Protein AF-A0A920VI48-F1 (afdb_monomer_lite)

pLDDT: mean 77.7, std 20.52, range [25.39, 95.25]

Secondary structure (DSSP, 8-state):
-PPPB---HHHHHHHTT----TTTHHHHHHHH-HHHHHHHHHHHTSTT-SEEE--GGGSSHHHHGGGT-GGGHHHHHHHHHHHHHHHHHTSSS--EEEEEE--SS-TT-SS-SS-HHHHHHHHHHHHHHHTTT-SEEEEES--SHHHHHHHHHHHHHHTTT-TTT----EEEE------TT--S-----------

Radius of gyration: 15.84 Å; chains: 1; bounding box: 35×42×42 Å

Structure (mmCIF, N/CA/C/O backbone):
data_AF-A0A920VI48-F1
#
_entry.id   AF-A0A920VI48-F1
#
loop_
_atom_site.group_PDB
_atom_site.id
_atom_site.type_symbol
_atom_site.label_atom_id
_atom_site.label_alt_id
_atom_site.label_comp_id
_atom_site.label_asym_id
_atom_site.label_entity_id
_atom_site.label_seq_id
_atom_site.pdbx_PDB_ins_code
_atom_site.Cartn_x
_atom_site.Cartn_y
_atom_site.Cartn_z
_atom_site.occupancy
_atom_site.B_iso_or_equiv
_atom_site.auth_seq_id
_atom_site.auth_comp_id
_atom_site.auth_asym_id
_atom_site.auth_atom_id
_atom_site.pdbx_PDB_model_num
ATOM 1 N N . MET A 1 1 ? 5.942 6.546 24.974 1.00 61.66 1 MET A N 1
ATOM 2 C CA . MET A 1 1 ? 4.612 5.998 24.622 1.00 61.66 1 MET A CA 1
ATOM 3 C C . MET A 1 1 ? 4.785 5.086 23.418 1.00 61.66 1 MET A C 1
ATOM 5 O O . MET A 1 1 ? 5.412 5.513 22.458 1.00 61.66 1 MET A O 1
ATOM 9 N N . THR A 1 2 ? 4.295 3.848 23.478 1.00 79.69 2 THR A N 1
ATOM 10 C CA . THR A 1 2 ? 4.471 2.838 22.417 1.00 79.69 2 THR A CA 1
ATOM 11 C C . THR A 1 2 ? 3.274 2.855 21.464 1.00 79.69 2 THR A C 1
ATOM 13 O O . THR A 1 2 ? 2.137 2.902 21.928 1.00 79.69 2 THR A O 1
ATOM 16 N N . THR A 1 3 ? 3.516 2.820 20.149 1.00 83.31 3 THR A N 1
ATOM 17 C CA . THR A 1 3 ? 2.464 2.693 19.120 1.00 83.31 3 THR A CA 1
ATOM 18 C C . THR A 1 3 ? 2.458 1.263 18.591 1.00 83.31 3 THR A C 1
ATOM 20 O O . THR A 1 3 ? 3.506 0.778 18.172 1.00 83.31 3 THR A O 1
ATOM 23 N N . LEU A 1 4 ? 1.299 0.600 18.620 1.00 86.00 4 LEU A N 1
ATOM 24 C CA . LEU A 1 4 ? 1.114 -0.742 18.066 1.00 86.00 4 LEU A CA 1
ATOM 25 C C . LEU A 1 4 ? 0.537 -0.643 16.647 1.00 86.00 4 LEU A C 1
ATOM 27 O O . LEU A 1 4 ? -0.498 0.008 16.460 1.00 86.00 4 LEU A O 1
ATOM 31 N N . LEU A 1 5 ? 1.221 -1.279 15.695 1.00 86.38 5 LEU A N 1
ATOM 32 C CA . LEU A 1 5 ? 0.742 -1.485 14.328 1.00 86.38 5 LEU A CA 1
ATOM 33 C C . LEU A 1 5 ? -0.211 -2.685 14.258 1.00 86.38 5 LEU A C 1
ATOM 35 O O . LEU A 1 5 ? -0.205 -3.540 15.147 1.00 86.38 5 LEU A O 1
ATOM 39 N N . ASP A 1 6 ? -1.003 -2.749 13.200 1.00 85.56 6 ASP A N 1
ATOM 40 C CA . ASP A 1 6 ? -1.739 -3.946 12.809 1.00 85.56 6 ASP A CA 1
ATOM 41 C C . ASP A 1 6 ? -0.823 -5.092 12.334 1.00 85.56 6 ASP A C 1
ATOM 43 O O . ASP A 1 6 ? 0.412 -5.024 12.371 1.00 85.56 6 ASP A O 1
ATOM 47 N N . GLY A 1 7 ? -1.456 -6.218 11.998 1.00 84.69 7 GLY A N 1
ATOM 48 C CA . GLY A 1 7 ? -0.799 -7.406 11.465 1.00 84.69 7 GLY A CA 1
ATOM 49 C C . GLY A 1 7 ? -0.830 -7.460 9.937 1.00 84.69 7 GLY A C 1
ATOM 50 O O . GLY A 1 7 ? -1.366 -6.588 9.268 1.00 84.69 7 GLY A O 1
ATOM 51 N N . GLY A 1 8 ? -0.250 -8.519 9.370 1.00 83.50 8 GLY A N 1
ATOM 52 C CA . GLY A 1 8 ? -0.155 -8.668 7.919 1.00 83.50 8 GLY A CA 1
ATOM 53 C C . GLY A 1 8 ? -1.496 -8.996 7.260 1.00 83.50 8 GLY A C 1
ATOM 54 O O . GLY A 1 8 ? -1.979 -10.125 7.377 1.00 83.50 8 GLY A O 1
ATOM 55 N N . MET A 1 9 ? -2.021 -8.055 6.473 1.00 87.06 9 MET A N 1
ATOM 56 C CA . MET A 1 9 ? -3.288 -8.195 5.751 1.00 87.06 9 MET A CA 1
ATOM 57 C C . MET A 1 9 ? -3.373 -9.466 4.899 1.00 87.06 9 MET A C 1
ATOM 59 O O . MET A 1 9 ? -4.352 -10.200 4.984 1.00 87.06 9 MET A O 1
ATOM 63 N N . GLY A 1 10 ? -2.337 -9.782 4.118 1.00 83.94 10 GLY A N 1
ATOM 64 C CA . GLY A 1 10 ? -2.403 -10.898 3.170 1.00 83.94 10 GLY A CA 1
ATOM 65 C C . GLY A 1 10 ? -2.653 -12.267 3.788 1.00 83.94 10 GLY A C 1
ATOM 66 O O . GLY A 1 10 ? -3.375 -13.080 3.214 1.00 83.94 10 GLY A O 1
ATOM 67 N N . GLN A 1 11 ? -2.113 -12.522 4.982 1.00 84.44 11 GLN A N 1
ATOM 68 C CA . GLN A 1 11 ? -2.380 -13.782 5.679 1.00 84.44 11 GLN A CA 1
ATOM 69 C C . GLN A 1 11 ? -3.839 -13.871 6.133 1.00 84.44 11 GLN A C 1
ATOM 71 O O . GLN A 1 11 ? -4.422 -14.951 6.060 1.00 84.44 11 GLN A O 1
ATOM 76 N N . GLU A 1 12 ? -4.444 -12.758 6.553 1.00 88.94 12 GLU A N 1
ATOM 77 C CA . GLU A 1 12 ? -5.866 -12.729 6.906 1.00 88.94 12 GLU A CA 1
ATOM 78 C C . GLU A 1 12 ? -6.766 -12.850 5.677 1.00 88.94 12 GLU A C 1
ATOM 80 O O . GLU A 1 12 ? -7.739 -13.599 5.729 1.00 88.94 12 GLU A O 1
ATOM 85 N N . LEU A 1 13 ? -6.421 -12.199 4.556 1.00 87.62 13 LEU A N 1
ATOM 86 C CA . LEU A 1 13 ? -7.186 -12.326 3.311 1.00 87.62 13 LEU A CA 1
ATOM 87 C C . LEU A 1 13 ? -7.241 -13.792 2.853 1.00 87.62 13 LEU A C 1
ATOM 89 O O . LEU A 1 13 ? -8.317 -14.315 2.569 1.00 87.62 13 LEU A O 1
ATOM 93 N N . ILE A 1 14 ? -6.096 -14.486 2.853 1.00 85.88 14 ILE A N 1
ATOM 94 C CA . ILE A 1 14 ? -6.018 -15.909 2.485 1.00 85.88 14 ILE A CA 1
ATOM 95 C C . ILE A 1 14 ? -6.827 -16.778 3.458 1.00 85.88 14 ILE A C 1
ATOM 97 O O . ILE A 1 14 ? -7.542 -17.680 3.027 1.00 85.88 14 ILE A O 1
ATOM 101 N N . ARG A 1 15 ? -6.757 -16.514 4.772 1.00 87.88 15 ARG A N 1
ATOM 102 C CA . ARG A 1 15 ? -7.551 -17.260 5.770 1.00 87.88 15 ARG A CA 1
ATOM 103 C C . ARG A 1 15 ? -9.057 -17.091 5.583 1.00 87.88 15 ARG A C 1
ATOM 105 O O . ARG A 1 15 ? -9.799 -18.006 5.922 1.00 87.88 15 ARG A O 1
ATOM 112 N N . ARG A 1 16 ? -9.496 -15.946 5.058 1.00 88.75 16 ARG A N 1
ATOM 113 C CA . ARG A 1 16 ? -10.910 -15.624 4.807 1.00 88.75 16 ARG A CA 1
ATOM 114 C C . ARG A 1 16 ? -11.407 -16.061 3.430 1.00 88.75 16 ARG A C 1
ATOM 116 O O . ARG A 1 16 ? -12.577 -15.863 3.136 1.00 88.75 16 ARG A O 1
ATOM 123 N N . GLY A 1 17 ? -10.553 -16.686 2.618 1.00 82.81 17 GLY A N 1
ATOM 124 C CA . GLY A 1 17 ? -10.950 -17.282 1.343 1.00 82.81 17 GLY A CA 1
ATOM 125 C C . GLY A 1 17 ? -10.434 -16.569 0.096 1.00 82.81 17 GLY A C 1
ATOM 126 O O . GLY A 1 17 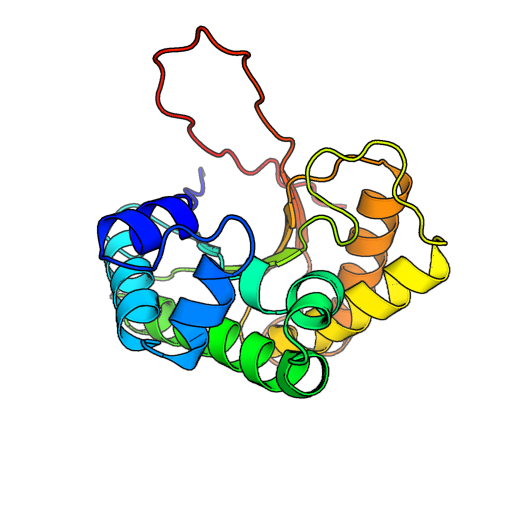? -10.748 -17.028 -1.000 1.00 82.81 17 GLY A O 1
ATOM 127 N N . SER A 1 18 ? -9.610 -15.517 0.222 1.00 82.75 18 SER A N 1
ATOM 128 C CA . SER A 1 18 ? -8.915 -14.956 -0.946 1.00 82.75 18 SER A CA 1
ATOM 129 C C . SER A 1 18 ? -8.044 -16.042 -1.601 1.00 82.75 18 SER A C 1
ATOM 131 O O . SER A 1 18 ? -7.322 -16.765 -0.895 1.00 82.75 18 SER A O 1
ATOM 133 N N . PRO A 1 19 ? -8.110 -16.205 -2.935 1.00 77.31 19 PRO A N 1
ATOM 134 C CA . PRO A 1 19 ? -7.409 -17.263 -3.636 1.00 77.31 19 PRO A CA 1
ATOM 135 C C . PRO A 1 19 ? -5.903 -17.150 -3.425 1.00 77.31 19 PRO A C 1
ATOM 137 O O . PRO A 1 19 ? -5.294 -16.085 -3.513 1.00 77.31 19 PRO A O 1
ATOM 140 N N . ARG A 1 20 ? -5.269 -18.298 -3.186 1.00 65.81 20 ARG A N 1
ATOM 141 C CA . ARG A 1 20 ? -3.835 -18.398 -2.899 1.00 65.81 20 ARG A CA 1
ATOM 142 C C . ARG A 1 20 ? -2.986 -18.328 -4.178 1.00 65.81 20 ARG A C 1
ATOM 144 O O . ARG A 1 20 ? -2.144 -19.186 -4.413 1.00 65.81 20 ARG A O 1
ATOM 151 N N . SER A 1 21 ? -3.207 -17.324 -5.022 1.00 67.81 21 SER A N 1
ATOM 152 C CA . SER A 1 21 ? -2.295 -16.974 -6.119 1.00 67.81 21 SER A CA 1
ATOM 153 C C . SER A 1 21 ? -1.182 -16.097 -5.560 1.00 67.81 21 SER A C 1
ATOM 155 O O . SER A 1 21 ? -1.503 -15.062 -4.991 1.00 67.81 21 SER A O 1
ATOM 157 N N . ALA A 1 22 ? 0.091 -16.475 -5.710 1.00 59.91 22 ALA A N 1
ATOM 158 C CA . ALA A 1 22 ? 1.216 -15.862 -4.986 1.00 59.91 22 ALA A CA 1
ATOM 159 C C . ALA A 1 22 ? 1.293 -14.322 -5.066 1.00 59.91 22 ALA A C 1
ATOM 161 O O . ALA A 1 22 ? 1.753 -13.697 -4.111 1.00 59.91 22 ALA A O 1
ATOM 162 N N . GLU A 1 23 ? 0.807 -13.721 -6.155 1.00 64.75 23 GLU A N 1
ATOM 163 C CA . GLU A 1 23 ? 0.986 -12.288 -6.430 1.00 64.75 23 GLU A CA 1
ATOM 164 C C . GLU A 1 23 ? -0.321 -11.501 -6.597 1.00 64.75 23 GLU A C 1
ATOM 166 O O . GLU A 1 23 ? -0.294 -10.278 -6.516 1.00 64.75 23 GLU A O 1
ATOM 171 N N . PHE A 1 24 ? -1.463 -12.176 -6.771 1.00 73.06 24 PHE A N 1
ATOM 172 C CA . PHE A 1 24 ? -2.734 -11.519 -7.103 1.00 73.06 24 PHE A CA 1
ATOM 173 C C . PHE A 1 24 ? -3.754 -11.492 -5.955 1.00 73.06 24 PHE A C 1
ATOM 175 O O . PHE A 1 24 ? -4.772 -10.825 -6.072 1.00 73.06 24 PHE A O 1
ATOM 182 N N . TRP A 1 25 ? -3.499 -12.158 -4.821 1.00 75.75 25 TRP A N 1
ATOM 183 C CA . TRP A 1 25 ? -4.470 -12.257 -3.712 1.00 75.75 25 TRP A CA 1
ATOM 184 C C . TRP A 1 25 ? -4.907 -10.890 -3.151 1.00 75.75 25 TRP A C 1
ATOM 186 O O . TRP A 1 25 ? -6.056 -10.731 -2.737 1.00 75.75 25 TRP A O 1
ATOM 196 N N . SER A 1 26 ? -4.002 -9.906 -3.138 1.00 80.00 26 SER A N 1
ATOM 197 C CA . SER A 1 26 ? -4.228 -8.546 -2.628 1.00 80.00 26 SER A CA 1
ATOM 198 C C . SER A 1 26 ? -5.134 -7.750 -3.561 1.00 80.00 26 SER A C 1
ATOM 200 O O . SER A 1 26 ? -6.134 -7.189 -3.115 1.00 80.00 26 SER A O 1
ATOM 202 N N . ALA A 1 27 ? -4.796 -7.723 -4.852 1.00 82.69 27 ALA A N 1
ATOM 203 C CA . ALA A 1 27 ? -5.555 -7.037 -5.891 1.00 82.69 27 ALA A CA 1
ATOM 204 C C . ALA A 1 27 ? -6.899 -7.724 -6.157 1.00 82.69 27 ALA A C 1
ATOM 206 O O . ALA A 1 27 ? -7.912 -7.042 -6.259 1.00 82.69 27 ALA A O 1
ATOM 207 N N . TRP A 1 28 ? -6.935 -9.060 -6.173 1.00 85.62 28 TRP A N 1
ATOM 208 C CA . TRP A 1 28 ? -8.171 -9.836 -6.272 1.00 85.62 28 TRP A CA 1
ATOM 209 C C . TRP A 1 28 ? -9.147 -9.459 -5.162 1.00 85.62 28 TRP A C 1
ATOM 211 O O . TRP A 1 28 ? -10.290 -9.138 -5.454 1.00 85.62 28 TRP A O 1
ATOM 221 N N . ALA A 1 29 ? -8.692 -9.413 -3.902 1.00 86.38 29 ALA A N 1
ATOM 222 C CA . ALA A 1 29 ? -9.562 -9.038 -2.789 1.00 86.38 29 ALA A CA 1
ATOM 223 C C . ALA A 1 29 ? -10.107 -7.613 -2.954 1.00 86.38 29 ALA A C 1
ATOM 225 O O . ALA A 1 29 ? -11.275 -7.378 -2.703 1.00 86.38 29 ALA A O 1
ATOM 226 N N . MET A 1 30 ? -9.303 -6.666 -3.442 1.00 88.06 30 MET A N 1
ATOM 227 C CA . MET A 1 30 ? -9.794 -5.308 -3.711 1.00 88.06 30 MET A CA 1
ATOM 228 C C . MET A 1 30 ? -10.837 -5.244 -4.834 1.00 88.06 30 MET A C 1
ATOM 230 O O . MET A 1 30 ? -11.719 -4.390 -4.784 1.00 88.06 30 MET A O 1
ATOM 234 N N . ILE A 1 31 ? -10.707 -6.094 -5.855 1.00 88.12 31 ILE A N 1
ATOM 235 C CA . ILE A 1 31 ? -11.538 -6.058 -7.064 1.00 88.12 31 ILE A CA 1
ATOM 236 C C . ILE A 1 31 ? -12.835 -6.847 -6.878 1.00 88.12 31 ILE A C 1
ATOM 238 O O . ILE A 1 31 ? -13.899 -6.361 -7.248 1.00 88.12 31 ILE A O 1
ATOM 242 N N . GLU A 1 32 ? -12.738 -8.052 -6.327 1.00 88.81 32 GLU A N 1
ATOM 243 C CA . GLU A 1 32 ? -13.838 -9.018 -6.270 1.00 88.81 32 GLU A CA 1
ATOM 244 C C . GLU A 1 32 ? -14.585 -8.978 -4.934 1.00 88.81 32 GLU A C 1
ATOM 246 O O . GLU A 1 32 ? -15.791 -9.212 -4.902 1.00 88.81 32 GLU A O 1
ATOM 251 N N . ASP A 1 33 ? -13.892 -8.675 -3.829 1.00 88.88 33 ASP A N 1
ATOM 252 C CA . ASP A 1 33 ? -14.480 -8.682 -2.484 1.00 88.88 33 ASP A CA 1
ATOM 253 C C . ASP A 1 33 ? -13.859 -7.610 -1.557 1.00 88.88 33 ASP A C 1
ATOM 255 O O . ASP A 1 33 ? -13.156 -7.918 -0.583 1.00 88.88 33 ASP A O 1
ATOM 259 N N . PRO A 1 34 ? -14.083 -6.312 -1.841 1.00 89.25 34 PRO A N 1
ATOM 260 C CA . PRO A 1 34 ? -13.556 -5.224 -1.016 1.00 89.25 34 PRO A CA 1
ATOM 261 C C . PRO A 1 34 ? -14.108 -5.241 0.421 1.00 89.25 34 PRO A C 1
ATOM 263 O O . PRO A 1 34 ? -13.499 -4.662 1.329 1.00 89.25 34 PRO A O 1
ATOM 266 N N . ASP A 1 35 ? -15.235 -5.916 0.657 1.00 90.56 35 ASP A N 1
ATOM 267 C CA . ASP A 1 35 ? -15.813 -6.092 1.988 1.00 90.56 35 ASP A CA 1
ATOM 268 C C . ASP A 1 35 ? -14.937 -7.002 2.858 1.00 90.56 35 ASP A C 1
ATOM 270 O O . ASP A 1 35 ? -14.788 -6.744 4.057 1.00 90.56 35 ASP A O 1
ATOM 274 N N . LEU A 1 36 ? -14.269 -7.992 2.260 1.00 90.88 36 LEU A N 1
ATOM 275 C CA . LEU A 1 36 ? -13.276 -8.828 2.933 1.00 90.88 36 LEU A CA 1
ATOM 276 C C . LEU A 1 36 ? -12.090 -7.987 3.434 1.00 90.88 36 LEU A C 1
ATOM 278 O O . LEU A 1 36 ? -11.670 -8.140 4.585 1.00 90.88 36 LEU A O 1
ATOM 282 N N . VAL A 1 37 ? -11.601 -7.039 2.626 1.00 91.31 37 VAL A N 1
ATOM 283 C CA . VAL A 1 37 ? -10.538 -6.093 3.023 1.00 91.31 37 VAL A CA 1
ATOM 284 C C . VAL A 1 37 ? -11.007 -5.189 4.165 1.00 91.31 37 VAL A C 1
ATOM 286 O O . VAL A 1 37 ? -10.304 -5.047 5.170 1.00 91.31 37 VAL A O 1
ATOM 289 N N . ARG A 1 38 ? -12.224 -4.633 4.070 1.00 91.56 38 ARG A N 1
ATOM 290 C CA . ARG A 1 38 ? -12.816 -3.827 5.151 1.00 91.56 38 ARG A CA 1
ATOM 291 C C . ARG A 1 38 ? -12.938 -4.625 6.449 1.00 91.56 38 ARG A C 1
ATOM 293 O O . ARG A 1 38 ? -12.607 -4.113 7.516 1.00 91.56 38 ARG A O 1
ATOM 300 N N . GLY A 1 39 ? -13.374 -5.881 6.365 1.00 90.75 39 GLY A N 1
ATOM 301 C CA . GLY A 1 39 ? -13.480 -6.776 7.515 1.00 90.75 39 GLY A CA 1
ATOM 302 C C . GLY A 1 39 ? -12.139 -6.984 8.219 1.00 90.75 39 GLY A C 1
ATOM 303 O O . GLY A 1 39 ? -12.081 -6.928 9.445 1.00 90.75 39 GLY A O 1
ATOM 304 N N . VAL A 1 40 ? -11.049 -7.156 7.462 1.00 91.44 40 VAL A N 1
ATOM 305 C CA . VAL A 1 40 ? -9.698 -7.277 8.037 1.00 91.44 40 VAL A CA 1
ATOM 306 C C . VAL A 1 40 ? -9.280 -5.996 8.760 1.00 91.44 40 VAL A C 1
ATOM 308 O O . VAL A 1 40 ? -8.792 -6.079 9.888 1.00 91.44 40 VAL A O 1
ATOM 311 N N . HIS A 1 41 ? -9.500 -4.818 8.164 1.00 91.81 41 HIS A N 1
ATOM 312 C CA . HIS A 1 41 ? -9.205 -3.554 8.847 1.00 91.81 41 HIS A CA 1
ATOM 313 C C . HIS A 1 41 ? -10.012 -3.398 10.133 1.00 91.81 41 HIS A C 1
ATOM 315 O O . HIS A 1 41 ? -9.434 -3.076 11.165 1.00 91.81 41 HIS A O 1
ATOM 321 N N . ASN A 1 42 ? -11.319 -3.662 10.100 1.00 90.44 42 ASN A N 1
ATOM 322 C CA . ASN A 1 42 ? -12.181 -3.537 11.276 1.00 90.44 42 ASN A CA 1
ATOM 323 C C . ASN A 1 42 ? -11.714 -4.437 12.428 1.00 90.44 42 ASN A C 1
ATOM 325 O O . ASN A 1 42 ? -11.682 -4.000 13.579 1.00 90.44 42 ASN A O 1
ATOM 329 N N . ASP A 1 43 ? -11.281 -5.660 12.117 1.00 89.19 43 ASP A N 1
ATOM 330 C CA . ASP A 1 43 ? -10.750 -6.581 13.121 1.00 89.19 43 ASP A CA 1
ATOM 331 C C . ASP A 1 43 ? -9.415 -6.093 13.703 1.00 89.19 43 ASP A C 1
ATOM 333 O O . ASP A 1 43 ? -9.195 -6.166 14.917 1.00 89.19 43 ASP A O 1
ATOM 337 N N . TYR A 1 44 ? -8.525 -5.541 12.869 1.00 87.81 44 TYR A N 1
ATOM 338 C CA . TYR A 1 44 ? -7.265 -4.969 13.346 1.00 87.81 44 TYR A CA 1
ATOM 339 C C . TYR A 1 44 ? -7.457 -3.676 14.128 1.00 87.81 44 TYR A C 1
ATOM 341 O O . TYR A 1 44 ? -6.807 -3.492 15.155 1.00 87.81 44 TYR A O 1
ATOM 349 N N . VAL A 1 45 ? -8.403 -2.828 13.734 1.00 85.88 45 VAL A N 1
ATOM 350 C CA . VAL A 1 45 ? -8.815 -1.616 14.454 1.00 85.88 45 VAL A CA 1
ATOM 351 C C . VAL A 1 45 ? -9.506 -1.954 15.793 1.00 85.88 45 VAL A C 1
ATOM 353 O O . VAL A 1 45 ? -9.998 -1.076 16.495 1.00 85.88 45 VAL A O 1
ATOM 356 N N . GLY A 1 46 ? -9.448 -3.200 16.265 1.00 76.81 46 GLY A N 1
ATOM 357 C CA . GLY A 1 46 ? -9.717 -3.566 17.652 1.00 76.81 46 GLY A CA 1
ATOM 358 C C . GLY A 1 46 ? -8.869 -2.797 18.693 1.00 76.81 46 GLY A C 1
ATOM 359 O O . GLY A 1 46 ? -7.895 -2.106 18.375 1.00 76.81 46 GLY A O 1
ATOM 360 N N . PRO A 1 47 ? -9.186 -2.927 19.994 1.00 69.81 47 PRO A N 1
ATOM 361 C CA . PRO A 1 47 ? -8.873 -1.952 21.053 1.00 69.81 47 PRO A CA 1
ATOM 362 C C . PRO A 1 47 ? -7.386 -1.618 21.280 1.00 69.81 47 PRO A C 1
ATOM 364 O O . PRO A 1 47 ? -7.061 -0.629 21.947 1.00 69.81 47 PRO A O 1
ATOM 367 N N . ARG A 1 48 ? -6.456 -2.418 20.748 1.00 72.69 48 ARG A N 1
ATOM 368 C CA . ARG A 1 48 ? -5.008 -2.293 20.992 1.00 72.69 48 ARG A CA 1
ATOM 369 C C . ARG A 1 48 ? -4.240 -1.624 19.857 1.00 72.69 48 ARG A C 1
ATOM 371 O O . ARG A 1 48 ? -3.213 -1.008 20.138 1.00 72.69 48 ARG A O 1
ATOM 378 N N . VAL A 1 49 ? -4.721 -1.701 18.620 1.00 80.25 49 VAL A N 1
ATOM 379 C CA . VAL A 1 49 ? -4.044 -1.072 17.482 1.00 80.25 49 VAL A CA 1
ATOM 380 C C . VAL A 1 49 ? -4.221 0.441 17.558 1.00 80.25 49 VAL A C 1
ATOM 382 O O . VAL A 1 49 ? -5.224 0.965 18.062 1.00 80.25 49 VAL A O 1
ATOM 385 N N . ARG A 1 50 ? -3.165 1.145 17.156 1.00 75.44 50 ARG A N 1
ATOM 386 C CA . ARG A 1 50 ? -3.086 2.611 17.135 1.00 75.44 50 ARG A CA 1
ATOM 387 C C . ARG A 1 50 ? -2.695 3.142 15.757 1.00 75.44 50 ARG A C 1
ATOM 389 O O . ARG A 1 50 ? -2.727 4.354 15.558 1.00 75.44 50 ARG A O 1
ATOM 396 N N . CYS A 1 51 ? -2.318 2.256 14.839 1.00 77.56 51 CYS A N 1
ATOM 397 C CA . CYS A 1 51 ? -1.967 2.573 13.468 1.00 77.56 51 CYS A CA 1
ATOM 398 C C . CYS A 1 51 ? -2.253 1.352 12.582 1.00 77.56 51 CYS A C 1
ATOM 400 O O . CYS A 1 51 ? -1.731 0.283 12.885 1.00 77.56 51 CYS A O 1
ATOM 402 N N . THR A 1 52 ? -3.065 1.507 11.539 1.00 80.31 52 THR A N 1
ATOM 403 C CA . THR A 1 52 ? -3.336 0.462 10.534 1.00 80.31 52 THR A CA 1
ATOM 404 C C . THR A 1 52 ? -2.649 0.823 9.220 1.00 80.31 52 THR A C 1
ATOM 406 O O . THR A 1 52 ? -2.573 2.011 8.902 1.00 80.31 52 THR A O 1
ATOM 409 N N . ASP A 1 53 ? -2.082 -0.141 8.499 1.00 75.88 53 ASP A N 1
ATOM 410 C CA . ASP A 1 53 ? -1.631 0.072 7.122 1.00 75.88 53 ASP A CA 1
ATOM 411 C C . ASP A 1 53 ? -2.785 -0.126 6.123 1.00 75.88 53 ASP A C 1
ATOM 413 O O . ASP A 1 53 ? -3.918 -0.370 6.526 1.00 75.88 53 ASP A O 1
ATOM 417 N N . TYR A 1 54 ? -2.546 0.106 4.830 1.00 78.19 54 TYR A N 1
ATOM 418 C CA . TYR A 1 54 ? -3.512 -0.158 3.754 1.00 78.19 54 TYR A CA 1
ATOM 419 C C . TYR A 1 54 ? -3.072 -1.390 2.950 1.00 78.19 54 TYR A C 1
ATOM 421 O O . TYR A 1 54 ? -1.936 -1.846 3.083 1.00 78.19 54 TYR A O 1
ATOM 429 N N . ASN A 1 55 ? -3.936 -1.913 2.073 1.00 80.12 55 ASN A N 1
ATOM 430 C CA . ASN A 1 55 ? -3.616 -3.052 1.198 1.00 80.12 55 ASN A CA 1
ATOM 431 C C . ASN A 1 55 ? -2.589 -2.702 0.094 1.00 80.12 55 ASN A C 1
ATOM 433 O O . ASN A 1 55 ? -2.913 -2.683 -1.093 1.00 80.12 55 ASN A O 1
ATOM 437 N N . SER A 1 56 ? -1.346 -2.407 0.474 1.00 71.62 56 SER A N 1
ATOM 438 C CA . SER A 1 56 ? -0.300 -1.842 -0.391 1.00 71.62 56 SER A CA 1
ATOM 439 C C . SER A 1 56 ? 0.112 -2.729 -1.559 1.00 71.62 56 SER A C 1
ATOM 441 O O . SER A 1 56 ? 0.416 -2.244 -2.643 1.00 71.62 56 SER A O 1
ATOM 443 N N . TYR A 1 57 ? 0.048 -4.047 -1.396 1.00 71.38 57 TYR A N 1
ATOM 444 C CA . TYR A 1 57 ? 0.418 -4.999 -2.445 1.00 71.38 57 TYR A CA 1
ATOM 445 C C . TYR A 1 57 ? -0.626 -5.116 -3.568 1.00 71.38 57 TYR A C 1
ATOM 447 O O . TYR A 1 57 ? -0.450 -5.934 -4.467 1.00 71.38 57 TYR A O 1
ATOM 455 N N . ALA A 1 58 ? -1.718 -4.347 -3.524 1.00 68.12 58 ALA A N 1
ATOM 456 C CA . ALA A 1 58 ? -2.751 -4.314 -4.561 1.00 68.12 58 ALA A CA 1
ATOM 457 C C . ALA A 1 58 ? -2.613 -3.136 -5.545 1.00 68.12 58 ALA A C 1
ATOM 459 O O . ALA A 1 58 ? -3.419 -3.040 -6.466 1.00 68.12 58 ALA A O 1
ATOM 460 N N . THR A 1 59 ? -1.671 -2.208 -5.333 1.00 73.69 59 THR A N 1
ATOM 461 C CA . THR A 1 59 ? -1.871 -0.823 -5.804 1.00 73.69 59 THR A CA 1
ATOM 462 C C . THR A 1 59 ? -0.816 -0.281 -6.765 1.00 73.69 59 THR A C 1
ATOM 464 O O . THR A 1 59 ? -1.044 0.767 -7.358 1.00 73.69 59 THR A O 1
ATOM 467 N N . PHE A 1 60 ? 0.313 -0.968 -6.969 1.00 78.31 60 PHE A N 1
ATOM 468 C CA . PHE A 1 60 ? 1.404 -0.468 -7.817 1.00 78.31 60 PHE A CA 1
ATOM 469 C C . PHE A 1 60 ? 1.587 -1.265 -9.113 1.00 78.31 60 PHE A C 1
ATOM 471 O O . PHE A 1 60 ? 1.358 -2.476 -9.182 1.00 78.31 60 PHE A O 1
ATOM 478 N N . ALA A 1 61 ? 2.007 -0.551 -10.162 1.00 79.69 61 ALA A N 1
ATOM 479 C CA . ALA A 1 61 ? 1.976 -1.010 -11.549 1.00 79.69 61 ALA A CA 1
ATOM 480 C C . ALA A 1 61 ? 2.738 -2.321 -11.790 1.00 79.69 61 ALA A C 1
ATOM 482 O O . ALA A 1 61 ? 2.264 -3.153 -12.560 1.00 79.69 61 ALA A O 1
ATOM 483 N N . ASP A 1 62 ? 3.878 -2.530 -11.127 1.00 82.75 62 ASP A N 1
ATOM 484 C CA . ASP A 1 62 ? 4.681 -3.755 -11.255 1.00 82.75 62 ASP A CA 1
ATOM 485 C C . ASP A 1 62 ? 3.866 -5.021 -10.934 1.00 82.75 62 ASP A C 1
ATOM 487 O O . ASP A 1 62 ? 3.894 -5.990 -11.689 1.00 82.75 62 ASP A O 1
ATOM 491 N N . ARG A 1 63 ? 3.034 -4.976 -9.884 1.00 80.75 63 ARG A N 1
ATOM 492 C CA . ARG A 1 63 ? 2.179 -6.104 -9.476 1.00 80.75 63 ARG A CA 1
ATOM 493 C C . ARG A 1 63 ? 0.950 -6.279 -10.350 1.00 80.75 63 ARG A C 1
ATOM 495 O O . ARG A 1 63 ? 0.456 -7.390 -10.494 1.00 80.75 63 ARG A O 1
ATOM 502 N N . LEU A 1 64 ? 0.454 -5.198 -10.942 1.00 85.62 64 LEU A N 1
ATOM 503 C CA . LEU A 1 64 ? -0.752 -5.216 -11.771 1.00 85.62 64 LEU A CA 1
ATOM 504 C C . LEU A 1 64 ? -0.459 -5.546 -13.241 1.00 85.62 64 LEU A C 1
ATOM 506 O O . LEU A 1 64 ? -1.339 -6.034 -13.955 1.00 85.62 64 LEU A O 1
ATOM 510 N N . ARG A 1 65 ? 0.776 -5.316 -13.702 1.00 87.75 65 ARG A N 1
ATOM 511 C CA . ARG A 1 65 ? 1.200 -5.515 -15.094 1.00 87.75 65 ARG A CA 1
ATOM 512 C C . ARG A 1 65 ? 1.044 -6.956 -15.590 1.00 87.75 65 ARG A C 1
ATOM 514 O O . ARG A 1 65 ? 0.461 -7.103 -16.664 1.00 87.75 65 ARG A O 1
ATOM 521 N N . PRO A 1 66 ? 1.453 -8.009 -14.853 1.00 86.12 66 PRO A N 1
ATOM 522 C CA . PRO A 1 66 ? 1.243 -9.395 -15.283 1.00 86.12 66 PRO A CA 1
ATOM 523 C C . PRO A 1 66 ? -0.233 -9.767 -15.487 1.00 86.12 66 PRO A C 1
ATOM 525 O O . PRO A 1 66 ? -0.533 -10.738 -16.175 1.00 86.12 66 PRO A O 1
ATOM 528 N N . HIS A 1 67 ? -1.149 -8.990 -14.904 1.00 85.50 67 HIS A N 1
ATOM 529 C CA . HIS A 1 67 ? -2.591 -9.217 -14.953 1.00 85.50 67 HIS A CA 1
ATOM 530 C C . HIS A 1 67 ? -3.329 -8.260 -15.901 1.00 85.50 67 HIS A C 1
ATOM 532 O O . HIS A 1 67 ? -4.546 -8.351 -16.015 1.00 85.50 67 HIS A O 1
ATOM 538 N N . GLY A 1 68 ? -2.621 -7.350 -16.585 1.00 88.81 68 GLY A N 1
ATOM 539 C CA . GLY A 1 68 ? -3.241 -6.372 -17.485 1.00 88.81 68 GLY A CA 1
ATOM 540 C C . GLY A 1 68 ? -4.068 -5.301 -16.765 1.00 88.81 68 GLY A C 1
ATOM 541 O O . GLY A 1 68 ? -5.015 -4.778 -17.340 1.00 88.81 68 GLY A O 1
ATOM 542 N N . LEU A 1 69 ? -3.734 -4.984 -15.508 1.00 89.56 69 LEU A N 1
ATOM 543 C CA . LEU A 1 69 ? -4.527 -4.096 -14.642 1.00 89.56 69 LEU A CA 1
ATOM 544 C C . LEU A 1 69 ? -3.823 -2.775 -14.300 1.00 89.56 69 LEU A C 1
ATOM 546 O O . LEU A 1 69 ? -4.228 -2.090 -13.365 1.00 89.56 69 LEU A O 1
ATOM 550 N N . VAL A 1 70 ? -2.764 -2.408 -15.027 1.00 89.88 70 VAL A N 1
ATOM 551 C CA . VAL A 1 70 ? -1.975 -1.189 -14.750 1.00 89.88 70 VAL A CA 1
ATOM 552 C C . VAL A 1 70 ? -2.854 0.064 -14.737 1.00 89.88 70 VAL A C 1
ATOM 554 O O . VAL A 1 70 ? -2.706 0.894 -13.845 1.00 89.88 70 VAL A O 1
ATOM 557 N N . ASP A 1 71 ? -3.823 0.150 -15.649 1.00 90.94 71 ASP A N 1
ATOM 558 C CA . ASP A 1 71 ? -4.742 1.293 -15.764 1.00 90.94 71 ASP A CA 1
ATOM 559 C C . ASP A 1 71 ? -5.657 1.462 -14.539 1.00 90.94 71 ASP A C 1
ATOM 561 O O . ASP A 1 71 ? -6.247 2.522 -14.341 1.00 90.94 71 ASP A O 1
ATOM 565 N N . ARG A 1 72 ? -5.758 0.434 -13.686 1.00 89.81 72 ARG A N 1
ATOM 566 C CA . ARG A 1 72 ? -6.530 0.458 -12.436 1.00 89.81 72 ARG A CA 1
ATOM 567 C C . ARG A 1 72 ? -5.683 0.756 -11.200 1.00 89.81 72 ARG A C 1
ATOM 569 O O . ARG A 1 72 ? -6.232 0.806 -10.104 1.00 89.81 72 ARG A O 1
ATOM 576 N N . ALA A 1 73 ? -4.370 0.960 -11.335 1.00 89.00 73 ALA A N 1
ATOM 577 C CA . ALA A 1 73 ? -3.477 1.192 -10.194 1.00 89.00 73 ALA A CA 1
ATOM 578 C C . ALA A 1 73 ? -3.953 2.353 -9.305 1.00 89.00 73 ALA A C 1
ATOM 580 O O . ALA A 1 73 ? -4.061 2.206 -8.090 1.00 89.00 73 ALA A O 1
ATOM 581 N N . ASP A 1 74 ? -4.321 3.473 -9.926 1.00 90.12 74 ASP A N 1
ATOM 582 C CA . ASP A 1 74 ? -4.817 4.673 -9.249 1.00 90.12 74 ASP A CA 1
ATOM 583 C C . ASP A 1 74 ? -6.129 4.426 -8.483 1.00 90.12 74 ASP A C 1
ATOM 585 O O . ASP A 1 74 ? -6.241 4.741 -7.295 1.00 90.12 74 ASP A O 1
ATOM 589 N N . GLU A 1 75 ? -7.096 3.783 -9.142 1.00 91.69 75 GLU A N 1
ATOM 590 C CA . GLU A 1 75 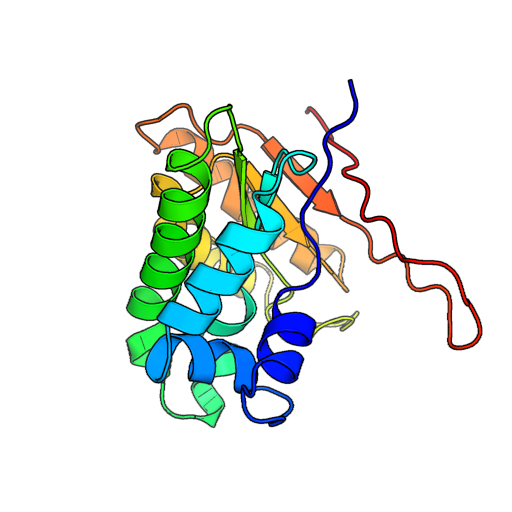? -8.382 3.386 -8.559 1.00 91.69 75 GLU A CA 1
ATOM 591 C C . GLU A 1 75 ? -8.184 2.482 -7.332 1.00 91.69 75 GLU A C 1
ATOM 593 O O . GLU A 1 75 ? -8.755 2.728 -6.264 1.00 91.69 75 GLU A O 1
ATOM 598 N N . LEU A 1 76 ? -7.353 1.445 -7.468 1.00 91.31 76 LEU A N 1
ATOM 599 C CA . LEU A 1 76 ? -7.084 0.478 -6.405 1.00 91.31 76 LEU A CA 1
ATOM 600 C C . LEU A 1 76 ? -6.329 1.124 -5.241 1.00 91.31 76 LEU A C 1
ATOM 602 O O . LEU A 1 76 ? -6.660 0.860 -4.084 1.00 91.31 76 LEU A O 1
ATOM 606 N N . CYS A 1 77 ? -5.369 2.007 -5.532 1.00 90.88 77 CYS A N 1
ATOM 607 C CA . CYS A 1 77 ? -4.607 2.747 -4.529 1.00 90.88 77 CYS A CA 1
ATOM 608 C C . CYS A 1 77 ? -5.511 3.622 -3.657 1.00 90.88 77 CYS A C 1
ATOM 610 O O . CYS A 1 77 ? -5.520 3.480 -2.429 1.00 90.88 77 CYS A O 1
ATOM 612 N N . ARG A 1 78 ? -6.358 4.452 -4.280 1.00 92.12 78 ARG A N 1
ATOM 613 C CA . ARG A 1 78 ? -7.317 5.286 -3.541 1.00 92.12 78 ARG A CA 1
ATOM 614 C C . ARG A 1 78 ? -8.350 4.457 -2.791 1.00 92.12 78 ARG A C 1
ATOM 616 O O . ARG A 1 78 ? -8.683 4.782 -1.655 1.00 92.12 78 ARG A O 1
ATOM 623 N N . THR A 1 79 ? -8.839 3.368 -3.385 1.00 92.81 79 THR A N 1
ATOM 624 C CA . THR A 1 79 ? -9.802 2.478 -2.719 1.00 92.81 79 THR A CA 1
ATOM 625 C C . THR A 1 79 ? -9.192 1.859 -1.465 1.00 92.81 79 THR A C 1
ATOM 627 O O . THR A 1 79 ? -9.834 1.860 -0.417 1.00 92.81 79 THR A O 1
ATOM 630 N N . ALA A 1 80 ? -7.946 1.388 -1.532 1.00 92.56 80 ALA A N 1
ATOM 631 C CA . ALA A 1 80 ? -7.271 0.800 -0.382 1.00 92.56 80 ALA A CA 1
ATOM 632 C C . ALA A 1 80 ? -7.028 1.836 0.731 1.00 92.56 80 ALA A C 1
ATOM 634 O O . ALA A 1 80 ? -7.305 1.552 1.897 1.00 92.56 80 ALA A O 1
ATOM 635 N N . GLY A 1 81 ? -6.594 3.052 0.377 1.00 93.50 81 GLY A N 1
ATOM 636 C CA . GLY A 1 81 ? -6.465 4.160 1.329 1.00 93.50 81 GLY A CA 1
ATOM 637 C C . GLY A 1 81 ? -7.798 4.525 1.992 1.00 93.50 81 GLY A C 1
ATOM 638 O O . GLY A 1 81 ? -7.876 4.632 3.218 1.00 93.50 81 GLY A O 1
ATOM 639 N N . ARG A 1 82 ? -8.869 4.643 1.199 1.00 95.06 82 ARG A N 1
ATOM 640 C CA . ARG A 1 82 ? -10.221 4.945 1.686 1.00 95.06 82 ARG A CA 1
ATOM 641 C C . ARG A 1 82 ? -10.733 3.892 2.668 1.00 95.06 82 ARG A C 1
ATOM 643 O O . ARG A 1 82 ? -11.231 4.268 3.723 1.00 95.06 82 ARG A O 1
ATOM 650 N N . LEU A 1 83 ? -10.592 2.598 2.366 1.00 94.44 83 LEU A N 1
ATOM 651 C CA . LEU A 1 83 ? -11.048 1.520 3.258 1.00 94.44 83 LEU A CA 1
ATOM 652 C C . LEU A 1 83 ? -10.319 1.539 4.611 1.00 94.44 83 LEU A C 1
ATOM 654 O O . LEU A 1 83 ? -10.961 1.402 5.653 1.00 94.44 83 LEU A O 1
ATOM 658 N N . ALA A 1 84 ? -9.001 1.761 4.608 1.00 93.31 84 ALA A N 1
ATOM 659 C CA . ALA A 1 84 ? -8.221 1.884 5.839 1.00 93.31 84 ALA A CA 1
ATOM 660 C C . ALA A 1 84 ? -8.646 3.114 6.664 1.00 93.31 84 ALA A C 1
ATOM 662 O O . ALA A 1 84 ? -8.791 3.032 7.887 1.00 93.31 84 ALA A O 1
ATOM 663 N N . ARG A 1 85 ? -8.898 4.250 5.996 1.00 94.94 85 ARG A N 1
ATOM 664 C CA . ARG A 1 85 ? -9.396 5.481 6.626 1.00 94.94 85 ARG A CA 1
ATOM 665 C C . ARG A 1 85 ? -10.789 5.309 7.224 1.00 94.94 85 ARG A C 1
ATOM 667 O O . ARG A 1 85 ? -10.983 5.667 8.378 1.00 94.94 85 ARG A O 1
ATOM 674 N N . GLU A 1 86 ? -11.729 4.726 6.485 1.00 94.81 86 GLU A N 1
ATOM 675 C CA . GLU A 1 86 ? -13.082 4.438 6.977 1.00 94.81 86 GLU A CA 1
ATOM 676 C C . GLU A 1 86 ? -13.044 3.578 8.246 1.00 94.81 86 GLU A C 1
ATOM 678 O O . GLU A 1 86 ? -13.711 3.897 9.231 1.00 94.81 86 GLU A O 1
ATOM 683 N N . ALA A 1 87 ? -12.220 2.525 8.259 1.00 93.19 87 ALA A N 1
ATOM 684 C CA . ALA A 1 87 ? -12.057 1.677 9.434 1.00 93.19 87 ALA A CA 1
ATOM 685 C C . ALA A 1 87 ? -11.468 2.453 10.623 1.00 93.19 87 ALA A C 1
ATOM 687 O O . ALA A 1 87 ? -12.006 2.380 11.728 1.00 93.19 87 ALA A O 1
ATOM 688 N N . ALA A 1 88 ? -10.406 3.237 10.406 1.00 93.19 88 ALA A N 1
ATOM 689 C CA . ALA A 1 88 ? -9.786 4.052 11.450 1.00 93.19 88 ALA A CA 1
ATOM 690 C C . ALA A 1 88 ? -10.745 5.103 12.036 1.00 93.19 88 ALA A C 1
ATOM 692 O O . ALA A 1 88 ? -10.795 5.268 13.255 1.00 93.19 88 ALA A O 1
ATOM 693 N N . ASP A 1 89 ? -11.526 5.774 11.189 1.00 94.00 89 ASP A N 1
ATOM 694 C CA . ASP A 1 89 ? -12.473 6.817 11.592 1.00 94.00 89 ASP A CA 1
ATOM 695 C C . ASP A 1 89 ? -13.730 6.235 12.270 1.00 94.00 89 ASP A C 1
ATOM 697 O O . ASP A 1 89 ? -14.392 6.933 13.037 1.00 94.00 89 ASP A O 1
ATOM 701 N N . SER A 1 90 ? -14.046 4.954 12.040 1.00 92.75 90 SER A N 1
ATOM 702 C CA . SER A 1 90 ? -15.136 4.247 12.732 1.00 92.75 90 SER A CA 1
ATOM 703 C C . SER A 1 90 ? -14.809 3.875 14.185 1.00 92.75 90 SER A C 1
ATOM 705 O O . SER A 1 90 ? -15.703 3.506 14.951 1.00 92.75 90 SER A O 1
ATOM 707 N N . ALA A 1 91 ? -13.535 3.958 14.580 1.00 90.75 91 ALA A N 1
ATOM 708 C CA . ALA A 1 91 ? -13.109 3.643 15.931 1.00 90.75 91 ALA A CA 1
ATOM 709 C C . ALA A 1 91 ? -13.562 4.715 16.932 1.00 90.75 91 ALA A C 1
ATOM 711 O O . ALA A 1 91 ? -13.477 5.917 16.700 1.00 90.75 91 ALA A O 1
ATOM 712 N N . ASP A 1 92 ? -13.915 4.275 18.134 1.00 90.75 92 ASP A N 1
ATOM 713 C CA . ASP A 1 92 ? -14.248 5.101 19.302 1.00 90.75 92 ASP A CA 1
ATOM 714 C C . ASP A 1 92 ? -13.053 5.877 19.898 1.00 90.75 92 ASP A C 1
ATOM 716 O O . ASP A 1 92 ? -13.146 6.499 20.958 1.00 90.75 92 ASP A O 1
ATOM 720 N N . ARG A 1 93 ? -11.898 5.831 19.233 1.00 90.12 93 ARG A N 1
ATOM 721 C CA . ARG A 1 93 ? -10.632 6.408 19.683 1.00 90.12 93 ARG A CA 1
ATOM 722 C C . ARG A 1 93 ? -9.740 6.746 18.487 1.00 90.12 93 ARG A C 1
ATOM 724 O O . ARG A 1 93 ? -9.899 6.152 17.426 1.00 90.12 93 ARG A O 1
ATOM 731 N N . PRO A 1 94 ? -8.723 7.606 18.661 1.00 89.50 94 PRO A N 1
ATOM 732 C CA . PRO A 1 94 ? -7.810 7.936 17.574 1.00 89.50 94 PRO A CA 1
ATOM 733 C C . PRO A 1 94 ? -7.003 6.717 17.104 1.00 89.50 94 PRO A C 1
ATOM 735 O O . PRO A 1 94 ? -6.227 6.136 17.873 1.00 89.50 94 PRO A O 1
ATOM 738 N N . VAL A 1 95 ? -7.142 6.380 15.824 1.00 92.12 95 VAL A N 1
ATOM 739 C CA . VAL A 1 95 ? -6.328 5.390 15.112 1.00 92.12 95 VAL A CA 1
ATOM 740 C C . VAL A 1 95 ? -5.708 6.078 13.902 1.00 92.12 95 VAL A C 1
ATOM 742 O O . VAL A 1 95 ? -6.391 6.777 13.160 1.00 92.12 95 VAL A O 1
ATOM 745 N N . ARG A 1 96 ? -4.391 5.936 13.739 1.00 92.62 96 ARG A N 1
ATOM 746 C CA . ARG A 1 96 ? -3.682 6.471 12.573 1.00 92.62 96 ARG A CA 1
ATOM 747 C C . ARG A 1 96 ? -3.768 5.507 11.395 1.00 92.62 96 ARG A C 1
ATOM 749 O O . ARG A 1 96 ? -3.879 4.301 11.595 1.00 92.62 96 ARG A O 1
ATOM 756 N N . VAL A 1 97 ? -3.615 6.029 10.191 1.00 92.50 97 VAL A N 1
ATOM 757 C CA . VAL A 1 97 ? -3.433 5.235 8.975 1.00 92.50 97 VAL A CA 1
ATOM 758 C C . VAL A 1 97 ? -2.024 5.461 8.439 1.00 92.50 97 VAL A C 1
ATOM 760 O O . VAL A 1 97 ? -1.604 6.604 8.247 1.00 92.50 97 VAL A O 1
ATOM 763 N N . ALA A 1 98 ? -1.286 4.378 8.210 1.00 91.44 98 ALA A N 1
ATOM 764 C CA . ALA A 1 98 ? 0.026 4.395 7.585 1.00 91.44 98 ALA A CA 1
ATOM 765 C C . ALA A 1 98 ? -0.083 4.106 6.084 1.00 91.44 98 ALA A C 1
ATOM 767 O O . ALA A 1 98 ? -0.511 3.032 5.668 1.00 91.44 98 ALA A O 1
ATOM 768 N N . GLY A 1 99 ? 0.382 5.051 5.270 1.00 91.06 99 GLY A N 1
ATOM 769 C CA . GLY A 1 99 ? 0.677 4.853 3.859 1.00 91.06 99 GLY A CA 1
ATOM 770 C C . GLY A 1 99 ? 1.946 4.028 3.712 1.00 91.06 99 GLY A C 1
ATOM 771 O O . GLY A 1 99 ? 3.042 4.572 3.609 1.00 91.06 99 GLY A O 1
ATOM 772 N N . SER A 1 100 ? 1.807 2.711 3.753 1.00 90.69 100 SER A N 1
ATOM 773 C CA . SER A 1 100 ? 2.886 1.788 3.441 1.00 90.69 100 SER A CA 1
ATOM 774 C C . SER A 1 100 ? 3.447 1.951 2.019 1.00 90.69 100 SER A C 1
ATOM 776 O O . SER A 1 100 ? 2.715 1.895 1.034 1.00 90.69 100 SER A O 1
ATOM 778 N N . LEU A 1 101 ? 4.756 2.134 1.905 1.00 91.50 101 LEU A N 1
ATOM 779 C CA . LEU A 1 101 ? 5.517 2.180 0.660 1.00 91.50 101 LEU A CA 1
ATOM 780 C C . LEU A 1 101 ? 6.415 0.931 0.640 1.00 91.50 101 LEU A C 1
ATOM 782 O O . LEU A 1 101 ? 7.468 0.950 1.280 1.00 91.50 101 LEU A O 1
ATOM 786 N N . PRO A 1 102 ? 5.972 -0.184 0.029 1.00 89.56 102 PRO A N 1
ATOM 787 C CA . PRO A 1 102 ? 6.744 -1.423 -0.065 1.00 89.56 102 PRO A CA 1
ATOM 788 C C . PRO A 1 102 ? 7.756 -1.373 -1.224 1.00 89.56 102 PRO A C 1
ATOM 790 O O . PRO A 1 102 ? 7.650 -0.490 -2.071 1.00 89.56 102 PRO A O 1
ATOM 793 N N . PRO A 1 103 ? 8.679 -2.350 -1.332 1.00 89.56 103 PRO A N 1
ATOM 794 C CA . PRO A 1 103 ? 9.584 -2.451 -2.475 1.00 89.56 103 PRO A CA 1
ATOM 795 C C . PRO A 1 103 ? 8.814 -2.616 -3.786 1.00 89.56 103 PRO A C 1
ATOM 797 O O . PRO A 1 103 ? 7.947 -3.493 -3.895 1.00 89.56 103 PRO A O 1
ATOM 800 N N . LEU A 1 104 ? 9.174 -1.825 -4.796 1.00 89.56 104 LEU A N 1
ATOM 801 C CA . LEU A 1 104 ? 8.516 -1.816 -6.106 1.00 89.56 104 LEU A CA 1
ATOM 802 C C . LEU A 1 104 ? 9.073 -2.882 -7.049 1.00 89.56 104 LEU A C 1
ATOM 804 O O . LEU A 1 104 ? 8.428 -3.215 -8.038 1.00 89.56 104 LEU A O 1
ATOM 808 N N . ARG A 1 105 ? 10.263 -3.420 -6.761 1.00 87.25 105 ARG A N 1
ATOM 809 C CA . ARG A 1 105 ? 10.940 -4.448 -7.575 1.00 87.25 105 ARG A CA 1
ATOM 810 C C . ARG A 1 105 ? 11.190 -5.721 -6.770 1.00 87.25 105 ARG A C 1
ATOM 812 O O . ARG A 1 105 ? 12.325 -6.178 -6.629 1.00 87.25 105 ARG A O 1
ATOM 819 N N . HIS A 1 106 ? 10.099 -6.301 -6.281 1.00 80.94 106 HIS A N 1
ATOM 820 C CA . HIS A 1 106 ? 10.045 -7.478 -5.411 1.00 80.94 106 HIS A CA 1
ATOM 821 C C . HIS A 1 106 ? 10.599 -7.277 -3.993 1.00 80.94 106 HIS A C 1
ATOM 823 O O . HIS A 1 106 ? 11.607 -6.621 -3.744 1.00 80.94 106 HIS A O 1
ATOM 829 N N . SER A 1 107 ? 9.936 -7.920 -3.034 1.00 79.75 107 SER A N 1
ATOM 830 C CA . SER A 1 107 ? 10.348 -7.910 -1.633 1.00 79.75 107 SER A CA 1
ATOM 831 C C . SER A 1 107 ? 11.710 -8.584 -1.451 1.00 79.75 107 SER A C 1
ATOM 833 O O . SER A 1 107 ? 11.991 -9.599 -2.087 1.00 79.75 107 SER A O 1
ATOM 835 N N . TYR A 1 108 ? 12.523 -8.056 -0.529 1.00 79.69 108 TYR A N 1
ATOM 836 C CA . TYR A 1 108 ? 13.862 -8.570 -0.198 1.00 79.69 108 TYR A CA 1
ATOM 837 C C . TYR A 1 108 ? 14.874 -8.552 -1.354 1.00 79.69 108 TYR A C 1
ATOM 839 O O . TYR A 1 108 ? 15.904 -9.218 -1.262 1.00 79.69 108 TYR A O 1
ATOM 847 N N . ASN A 1 109 ? 14.614 -7.796 -2.423 1.00 85.38 109 ASN A N 1
ATOM 848 C CA . ASN A 1 109 ? 15.560 -7.627 -3.516 1.00 85.38 109 ASN A CA 1
ATOM 849 C C . ASN A 1 109 ? 16.668 -6.625 -3.125 1.00 85.38 109 ASN A C 1
ATOM 851 O O . ASN A 1 109 ? 16.372 -5.444 -2.935 1.00 85.38 109 ASN A O 1
ATOM 855 N N . PRO A 1 110 ? 17.942 -7.046 -3.004 1.00 87.88 110 PRO A N 1
ATOM 856 C CA . PRO A 1 110 ? 19.033 -6.136 -2.659 1.00 87.88 110 PRO A CA 1
ATOM 857 C C . PRO A 1 110 ? 19.526 -5.300 -3.853 1.00 87.88 110 PRO A C 1
ATOM 859 O O . PRO A 1 110 ? 20.309 -4.369 -3.662 1.00 87.88 110 PRO A O 1
ATOM 862 N N . ALA A 1 111 ? 19.097 -5.633 -5.073 1.00 89.31 111 ALA A N 1
ATOM 863 C CA . ALA A 1 111 ? 19.508 -4.996 -6.320 1.00 89.31 111 ALA A CA 1
ATOM 864 C C . ALA A 1 111 ? 18.299 -4.828 -7.267 1.00 89.31 111 ALA A C 1
ATOM 866 O O . ALA A 1 111 ? 18.224 -5.493 -8.304 1.00 89.31 111 ALA A O 1
ATOM 867 N N . PRO A 1 112 ? 17.315 -3.983 -6.903 1.00 88.88 112 PRO A N 1
ATOM 868 C CA . PRO A 1 112 ? 16.169 -3.695 -7.754 1.00 88.88 112 PRO A CA 1
ATOM 869 C C . PRO A 1 112 ? 16.617 -3.120 -9.101 1.00 88.88 112 PRO A C 1
ATOM 871 O O . PRO A 1 112 ? 17.474 -2.243 -9.176 1.00 88.88 112 PRO A O 1
ATOM 874 N N . ASN A 1 113 ? 16.037 -3.647 -10.179 1.00 91.31 113 ASN A N 1
ATOM 875 C CA . ASN A 1 113 ? 16.314 -3.196 -11.538 1.00 91.31 113 ASN A CA 1
ATOM 876 C C . ASN A 1 113 ? 15.444 -1.972 -11.864 1.00 91.31 113 ASN A C 1
ATOM 878 O O . ASN A 1 113 ? 14.412 -2.091 -12.526 1.00 91.31 113 ASN A O 1
ATOM 882 N N . ALA A 1 114 ? 15.823 -0.828 -11.302 1.00 91.31 114 ALA A N 1
ATOM 883 C CA . ALA A 1 114 ? 15.236 0.482 -11.555 1.00 91.31 114 ALA A CA 1
ATOM 884 C C . ALA A 1 114 ? 16.272 1.565 -11.240 1.00 91.31 114 ALA A C 1
ATOM 886 O O . ALA A 1 114 ? 17.102 1.394 -10.341 1.00 91.31 114 ALA A O 1
ATOM 887 N N . SER A 1 115 ? 16.227 2.679 -11.961 1.00 94.88 115 SER A N 1
ATOM 888 C CA . SER A 1 115 ? 16.999 3.860 -11.597 1.00 94.88 115 SER A CA 1
ATOM 889 C C . SER A 1 115 ? 16.429 4.513 -10.335 1.00 94.88 115 SER A C 1
ATOM 891 O O . SER A 1 115 ? 15.307 4.245 -9.901 1.00 94.88 115 SER A O 1
ATOM 893 N N . TYR A 1 116 ? 17.220 5.390 -9.723 1.00 94.56 116 TYR A N 1
ATOM 894 C CA . TYR A 1 116 ? 16.763 6.159 -8.572 1.00 94.56 116 TYR A CA 1
ATOM 895 C C . TYR A 1 116 ? 15.587 7.072 -8.944 1.00 94.56 116 TYR A C 1
ATOM 897 O O . TYR A 1 116 ? 14.619 7.171 -8.196 1.00 94.56 116 TYR A O 1
ATOM 905 N N . GLU A 1 117 ? 15.669 7.705 -10.112 1.00 95.25 117 GLU A N 1
ATOM 906 C CA . GLU A 1 117 ? 14.670 8.626 -10.643 1.00 95.25 117 GLU A CA 1
ATOM 907 C C . GLU A 1 117 ? 13.345 7.908 -10.926 1.00 95.25 117 GLU A C 1
ATOM 909 O O . GLU A 1 117 ? 12.300 8.375 -10.483 1.00 95.25 117 GLU A O 1
ATOM 914 N N . GLU A 1 118 ? 13.393 6.725 -11.554 1.00 94.31 118 GLU A N 1
ATOM 915 C CA . GLU A 1 118 ? 12.206 5.887 -11.791 1.00 94.31 118 GLU A CA 1
ATOM 916 C C . GLU A 1 118 ? 11.498 5.536 -10.476 1.00 94.31 118 GLU A C 1
ATOM 918 O O . GLU A 1 118 ? 10.275 5.633 -10.373 1.00 94.31 118 GLU A O 1
ATOM 923 N N . LEU A 1 119 ? 12.263 5.167 -9.443 1.00 94.00 119 LEU A N 1
ATOM 924 C CA . LEU A 1 119 ? 11.704 4.845 -8.131 1.00 94.00 119 LEU A CA 1
ATOM 925 C C . LEU A 1 119 ? 11.075 6.071 -7.461 1.00 94.00 119 LEU A C 1
ATOM 927 O O . LEU A 1 119 ? 10.000 5.952 -6.879 1.00 94.00 119 LEU A O 1
ATOM 931 N N . VAL A 1 120 ? 11.723 7.239 -7.521 1.00 94.50 120 VAL A N 1
ATOM 932 C CA . VAL A 1 120 ? 11.171 8.481 -6.951 1.00 94.50 120 VAL A CA 1
ATOM 933 C C . VAL A 1 120 ? 9.843 8.840 -7.614 1.00 94.50 120 VAL A C 1
ATOM 935 O O . VAL A 1 120 ? 8.895 9.166 -6.899 1.00 94.50 120 VAL A O 1
ATOM 938 N N . ASP A 1 121 ? 9.756 8.736 -8.940 1.00 93.00 121 ASP A N 1
ATOM 939 C CA . ASP A 1 121 ? 8.534 9.036 -9.686 1.00 93.00 121 ASP A CA 1
ATOM 940 C C . ASP A 1 121 ? 7.405 8.053 -9.333 1.00 93.00 121 ASP A C 1
ATOM 942 O O . ASP A 1 121 ? 6.290 8.470 -9.010 1.00 93.00 121 ASP A O 1
ATOM 946 N N . GLU A 1 122 ? 7.691 6.746 -9.308 1.00 92.00 122 GLU A N 1
ATOM 947 C CA . GLU A 1 122 ? 6.697 5.722 -8.960 1.00 92.00 122 GLU A CA 1
ATOM 948 C C . GLU A 1 122 ? 6.198 5.856 -7.511 1.00 92.00 122 GLU A C 1
ATOM 950 O O . GLU A 1 122 ? 4.988 5.818 -7.265 1.00 92.00 122 GLU A O 1
ATOM 955 N N . TYR A 1 123 ? 7.098 6.067 -6.542 1.00 93.00 123 TYR A N 1
ATOM 956 C CA . TYR A 1 123 ? 6.691 6.335 -5.160 1.00 93.00 123 TYR A CA 1
ATOM 957 C C . TYR A 1 123 ? 5.933 7.660 -5.037 1.00 93.00 123 TYR A C 1
ATOM 959 O O . TYR A 1 123 ? 4.997 7.744 -4.242 1.00 93.00 123 TYR A O 1
ATOM 967 N N . GLY A 1 124 ? 6.303 8.678 -5.818 1.00 92.56 124 GLY A N 1
ATOM 968 C CA . GLY A 1 124 ? 5.616 9.967 -5.868 1.00 92.56 124 GLY A CA 1
ATOM 969 C C . GLY A 1 124 ? 4.136 9.811 -6.211 1.00 92.56 124 GLY A C 1
ATOM 970 O O . GLY A 1 124 ? 3.288 10.344 -5.496 1.00 92.56 124 GLY A O 1
ATOM 971 N N . LEU A 1 125 ? 3.819 8.992 -7.216 1.00 90.75 125 LEU A N 1
ATOM 972 C CA . LEU A 1 125 ? 2.436 8.684 -7.591 1.00 90.75 125 LEU A CA 1
ATOM 973 C C . LEU A 1 125 ? 1.663 8.011 -6.449 1.00 90.75 125 LEU A C 1
ATOM 975 O O . LEU A 1 125 ? 0.566 8.452 -6.106 1.00 90.75 125 LEU A O 1
ATOM 979 N N . MET A 1 126 ? 2.241 6.985 -5.813 1.00 90.56 126 MET A N 1
ATOM 980 C CA . MET A 1 126 ? 1.601 6.314 -4.671 1.00 90.56 126 MET A CA 1
ATOM 981 C C . MET A 1 126 ? 1.334 7.291 -3.526 1.00 90.56 126 MET A C 1
ATOM 983 O O . MET A 1 126 ? 0.272 7.289 -2.905 1.00 90.56 126 MET A O 1
ATOM 987 N N . VAL A 1 127 ? 2.313 8.144 -3.246 1.00 92.12 127 VAL A N 1
ATOM 988 C CA . VAL A 1 127 ? 2.230 9.157 -2.206 1.00 92.12 127 VAL A CA 1
ATOM 989 C C . VAL A 1 127 ? 1.110 10.157 -2.503 1.00 92.12 127 VAL A C 1
ATOM 991 O O . VAL A 1 127 ? 0.316 10.446 -1.610 1.00 92.12 127 VAL A O 1
ATOM 994 N N . GLU A 1 128 ? 1.001 10.655 -3.734 1.00 91.81 128 GLU A N 1
ATOM 995 C CA . GLU A 1 128 ? -0.081 11.557 -4.149 1.00 91.81 128 GLU A CA 1
ATOM 996 C C . GLU A 1 128 ? -1.462 10.907 -4.013 1.00 91.81 128 GLU A C 1
ATOM 998 O O . GLU A 1 128 ? -2.397 11.533 -3.515 1.00 91.81 128 GLU A O 1
ATOM 1003 N N . GLN A 1 129 ? -1.582 9.637 -4.397 1.00 90.88 129 GLN A N 1
ATOM 1004 C CA . GLN A 1 129 ? -2.828 8.870 -4.328 1.00 90.88 129 GLN A CA 1
ATOM 1005 C C . GLN A 1 129 ? -3.297 8.606 -2.895 1.00 90.88 129 GLN A C 1
ATOM 1007 O O . GLN A 1 129 ? -4.498 8.535 -2.639 1.00 90.88 129 GLN A O 1
ATOM 1012 N N . LEU A 1 130 ? -2.360 8.453 -1.958 1.00 90.88 130 LEU A N 1
ATOM 1013 C CA . LEU A 1 130 ? -2.651 8.099 -0.569 1.00 90.88 130 LEU A CA 1
ATOM 1014 C C . LEU A 1 130 ? -2.739 9.307 0.364 1.00 90.88 130 LEU A C 1
ATOM 1016 O O . LEU A 1 130 ? -3.287 9.176 1.459 1.00 90.88 130 LEU A O 1
ATOM 1020 N N . ALA A 1 131 ? -2.198 10.463 -0.032 1.00 91.25 131 ALA A N 1
ATOM 1021 C CA . ALA A 1 131 ? -1.970 11.608 0.851 1.00 91.25 131 ALA A CA 1
ATOM 1022 C C . ALA A 1 131 ? -3.218 12.081 1.613 1.00 91.25 131 ALA A C 1
ATOM 1024 O O . ALA A 1 131 ? -3.091 12.542 2.746 1.00 91.25 131 ALA A O 1
ATOM 1025 N N . GLU A 1 132 ? -4.410 11.973 1.024 1.00 91.88 132 GLU A N 1
ATOM 1026 C CA . GLU A 1 132 ? -5.666 12.377 1.672 1.00 91.88 132 GLU A CA 1
ATOM 1027 C C . GLU A 1 132 ? -6.184 11.364 2.712 1.00 91.88 132 GLU A C 1
ATOM 1029 O O . GLU A 1 132 ? -6.976 11.724 3.585 1.00 91.88 132 GLU A O 1
ATOM 1034 N N . PHE A 1 133 ? -5.718 10.112 2.657 1.00 93.25 133 PHE A N 1
ATOM 1035 C CA . PHE A 1 133 ? -6.202 9.014 3.496 1.00 93.25 133 PHE A CA 1
ATOM 1036 C C . PHE A 1 133 ? -5.268 8.678 4.662 1.00 93.25 133 PHE A C 1
ATOM 1038 O O . PHE A 1 133 ? -5.709 8.062 5.634 1.00 93.25 133 PHE A O 1
ATOM 1045 N N . VAL A 1 134 ? -3.990 9.064 4.602 1.00 91.50 134 VAL A N 1
ATOM 1046 C CA . VAL A 1 134 ? -2.946 8.587 5.528 1.00 91.50 134 VAL A CA 1
ATOM 1047 C C . VAL A 1 134 ? -2.415 9.690 6.448 1.00 91.50 134 VAL A C 1
ATOM 1049 O O . VAL A 1 134 ? -2.328 10.851 6.069 1.00 91.50 134 VAL A O 1
ATOM 1052 N N . ASP A 1 135 ? -2.028 9.322 7.670 1.00 90.50 135 ASP A N 1
ATOM 1053 C CA . ASP A 1 135 ? -1.427 10.237 8.656 1.00 90.50 135 ASP A CA 1
ATOM 1054 C C . ASP A 1 135 ? 0.110 10.220 8.624 1.00 90.50 135 ASP A C 1
ATOM 1056 O O . ASP A 1 135 ? 0.774 11.109 9.163 1.00 90.50 135 ASP A O 1
ATOM 1060 N N . VAL A 1 136 ? 0.694 9.155 8.074 1.00 89.31 136 VAL A N 1
ATOM 1061 C CA . VAL A 1 136 ? 2.135 8.882 8.082 1.00 89.31 136 VAL A CA 1
ATOM 1062 C C . VAL A 1 136 ? 2.485 7.993 6.894 1.00 89.31 136 VAL A C 1
ATOM 1064 O O . VAL A 1 136 ? 1.711 7.099 6.568 1.00 89.31 136 VAL A O 1
ATOM 1067 N N . PHE A 1 137 ? 3.650 8.191 6.276 1.00 91.19 137 PHE A N 1
ATOM 1068 C CA . PHE A 1 137 ? 4.181 7.243 5.291 1.00 91.19 137 PHE A CA 1
ATOM 1069 C C . PHE A 1 137 ? 5.174 6.281 5.952 1.00 91.19 137 PHE A C 1
ATOM 1071 O O . PHE A 1 137 ? 6.003 6.676 6.780 1.00 91.19 137 PHE A O 1
ATOM 1078 N N . LEU A 1 138 ? 5.079 5.004 5.593 1.00 90.25 138 LEU A N 1
ATOM 1079 C CA . LEU A 1 138 ? 5.890 3.921 6.139 1.00 90.25 138 LEU A CA 1
ATOM 1080 C C . LEU A 1 138 ? 6.654 3.247 5.001 1.00 90.25 138 LEU A C 1
ATOM 1082 O O . LEU A 1 138 ? 6.100 2.420 4.293 1.00 90.25 138 LEU A O 1
ATOM 1086 N N . CYS A 1 139 ? 7.935 3.563 4.849 1.00 91.31 139 CYS A N 1
ATOM 1087 C CA . CYS A 1 139 ? 8.832 2.830 3.963 1.00 91.31 139 CYS A CA 1
ATOM 1088 C C . CYS A 1 139 ? 9.083 1.442 4.572 1.00 91.31 139 CYS A C 1
ATOM 1090 O O . CYS A 1 139 ? 9.829 1.299 5.550 1.00 91.31 139 CYS A O 1
ATOM 1092 N N . GLU A 1 140 ? 8.419 0.418 4.041 1.00 85.81 140 GLU A N 1
ATOM 1093 C CA . GLU A 1 140 ? 8.418 -0.926 4.611 1.00 85.81 140 GLU A CA 1
ATOM 1094 C C . GLU A 1 140 ? 9.230 -1.911 3.777 1.00 85.81 140 GLU A C 1
ATOM 1096 O O . GLU A 1 140 ? 9.308 -1.797 2.562 1.00 85.81 140 GLU A O 1
ATOM 1101 N N . THR A 1 141 ? 9.790 -2.936 4.424 1.00 86.00 141 THR A N 1
ATOM 1102 C CA . THR A 1 141 ? 10.311 -4.137 3.741 1.00 86.00 141 THR A CA 1
ATOM 1103 C C . THR A 1 141 ? 11.417 -3.865 2.705 1.00 86.00 141 THR A C 1
ATOM 1105 O O . THR A 1 141 ? 11.712 -4.711 1.866 1.00 86.00 141 THR A O 1
ATOM 1108 N N . MET A 1 142 ? 12.075 -2.706 2.798 1.00 88.19 142 MET A N 1
ATOM 1109 C CA . MET A 1 142 ? 13.101 -2.258 1.856 1.00 88.19 142 MET A CA 1
ATOM 1110 C C . MET A 1 142 ? 14.285 -3.227 1.800 1.00 88.19 142 MET A C 1
ATOM 1112 O O . MET A 1 142 ? 14.926 -3.490 2.819 1.00 88.19 142 MET A O 1
ATOM 1116 N N . GLY A 1 143 ? 14.576 -3.739 0.601 1.00 85.75 143 GLY A N 1
ATOM 1117 C CA . GLY A 1 143 ? 15.702 -4.644 0.348 1.00 85.75 143 GLY A CA 1
ATOM 1118 C C . GLY A 1 143 ? 17.003 -3.918 -0.004 1.00 85.75 143 GLY A C 1
ATOM 1119 O O . GLY A 1 143 ? 18.085 -4.438 0.265 1.00 85.75 143 GLY A O 1
ATOM 1120 N N . ALA A 1 144 ? 16.907 -2.700 -0.547 1.00 90.12 144 ALA A N 1
ATOM 1121 C CA . ALA A 1 144 ? 18.045 -1.910 -1.001 1.00 90.12 144 ALA A CA 1
ATOM 1122 C C . ALA A 1 144 ? 18.023 -0.477 -0.444 1.00 90.12 144 ALA A C 1
ATOM 1124 O O . ALA A 1 144 ? 16.978 0.168 -0.356 1.00 90.12 144 ALA A O 1
ATOM 1125 N N . LEU A 1 145 ? 19.203 0.058 -0.107 1.00 91.50 145 LEU A N 1
ATOM 1126 C CA . LEU A 1 145 ? 19.333 1.404 0.467 1.00 91.50 145 LEU A CA 1
ATOM 1127 C C . LEU A 1 145 ? 18.889 2.511 -0.502 1.00 91.50 145 LEU A C 1
ATOM 1129 O O . LEU A 1 145 ? 18.285 3.490 -0.072 1.00 91.50 145 LEU A O 1
ATOM 1133 N N . HIS A 1 146 ? 19.194 2.377 -1.795 1.00 92.44 146 HIS A N 1
ATOM 1134 C CA . HIS A 1 146 ? 18.825 3.394 -2.782 1.00 92.44 146 HIS A CA 1
ATOM 1135 C C . HIS A 1 146 ? 17.306 3.439 -3.012 1.00 92.44 146 HIS A C 1
ATOM 1137 O O . HIS A 1 146 ? 16.754 4.527 -3.138 1.00 92.44 146 HIS A O 1
ATOM 1143 N N . GLU A 1 147 ? 16.625 2.290 -2.958 1.00 92.88 147 GLU A N 1
ATOM 1144 C CA . GLU A 1 147 ? 15.161 2.205 -3.003 1.00 92.88 147 GLU A CA 1
ATOM 1145 C C . GLU A 1 147 ? 14.525 2.789 -1.735 1.00 92.88 147 GLU A C 1
ATOM 1147 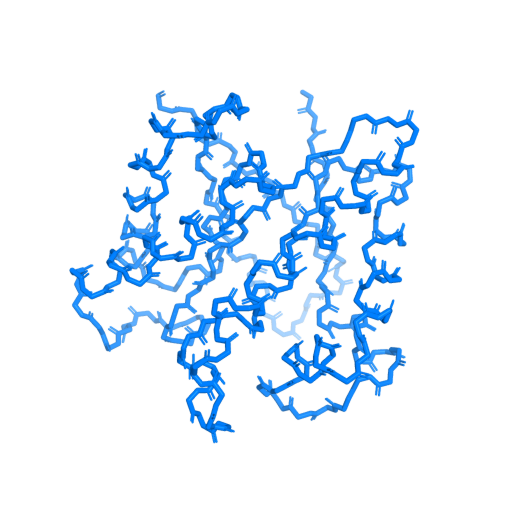O O . GLU A 1 147 ? 13.621 3.618 -1.825 1.00 92.88 147 GLU A O 1
ATOM 1152 N N . ALA A 1 148 ? 15.065 2.462 -0.554 1.00 92.50 148 ALA A N 1
ATOM 1153 C CA . ALA A 1 148 ? 14.625 3.064 0.707 1.00 92.50 148 ALA A CA 1
ATOM 1154 C C . ALA A 1 148 ? 14.762 4.596 0.697 1.00 92.50 148 ALA A C 1
ATOM 1156 O O . ALA A 1 148 ? 13.899 5.310 1.219 1.00 92.50 148 ALA A O 1
ATOM 1157 N N . ARG A 1 149 ? 15.847 5.108 0.101 1.00 94.25 149 ARG A N 1
ATOM 1158 C CA . ARG A 1 149 ? 16.073 6.544 -0.069 1.00 94.25 149 ARG A CA 1
ATOM 1159 C C . ARG A 1 149 ? 15.050 7.159 -1.022 1.00 94.25 149 ARG A C 1
ATOM 1161 O O . ARG A 1 149 ? 14.451 8.159 -0.644 1.00 94.25 149 ARG A O 1
ATOM 1168 N N . ALA A 1 150 ? 14.813 6.552 -2.185 1.00 94.69 150 ALA A N 1
ATOM 1169 C CA . ALA A 1 150 ? 13.838 7.039 -3.160 1.00 94.69 150 ALA A CA 1
ATOM 1170 C C . ALA A 1 150 ? 12.428 7.141 -2.554 1.00 94.69 150 ALA A C 1
ATOM 1172 O O . ALA A 1 150 ? 11.807 8.200 -2.622 1.00 94.69 150 ALA A O 1
ATOM 1173 N N . ALA A 1 151 ? 11.972 6.092 -1.858 1.00 93.69 151 ALA A N 1
ATOM 1174 C CA . ALA A 1 151 ? 10.684 6.086 -1.159 1.00 93.69 151 ALA A CA 1
ATOM 1175 C C . ALA A 1 151 ? 10.585 7.199 -0.107 1.00 93.69 151 ALA A C 1
ATOM 1177 O O . ALA A 1 151 ? 9.575 7.894 0.006 1.00 93.69 151 ALA A O 1
ATOM 1178 N N . THR A 1 152 ? 11.662 7.390 0.660 1.00 93.50 152 THR A N 1
ATOM 1179 C CA . THR A 1 152 ? 11.724 8.417 1.704 1.00 93.50 152 THR A CA 1
ATOM 1180 C C . THR A 1 152 ? 11.687 9.823 1.112 1.00 93.50 152 THR A C 1
ATOM 1182 O O . THR A 1 152 ? 10.984 10.688 1.634 1.00 93.50 152 THR A O 1
ATOM 1185 N N . ASP A 1 153 ? 12.437 10.066 0.040 1.00 93.88 153 ASP A N 1
ATOM 1186 C CA . ASP A 1 153 ? 12.509 11.379 -0.594 1.00 93.88 153 ASP A CA 1
ATOM 1187 C C . ASP A 1 153 ? 11.183 11.724 -1.295 1.00 93.88 153 ASP A C 1
ATOM 1189 O O . ASP A 1 153 ? 10.682 12.834 -1.105 1.00 93.88 153 ASP A O 1
ATOM 1193 N N . ALA A 1 154 ? 10.529 10.760 -1.955 1.00 93.00 154 ALA A N 1
ATOM 1194 C CA . ALA A 1 154 ? 9.175 10.927 -2.492 1.00 93.00 154 ALA A CA 1
ATOM 1195 C C . ALA A 1 154 ? 8.146 11.270 -1.393 1.00 93.00 154 ALA A C 1
ATOM 1197 O O . ALA A 1 154 ? 7.392 12.239 -1.507 1.00 93.00 154 ALA A O 1
ATOM 1198 N N . ALA A 1 155 ? 8.159 10.535 -0.274 1.00 90.62 155 ALA A N 1
ATOM 1199 C CA . ALA A 1 155 ? 7.247 10.767 0.847 1.00 90.62 155 ALA A CA 1
ATOM 1200 C C . ALA A 1 155 ? 7.461 12.119 1.556 1.00 90.62 155 ALA A C 1
ATOM 1202 O O . ALA A 1 155 ? 6.526 12.671 2.134 1.00 90.62 155 ALA A O 1
ATOM 1203 N N . ARG A 1 156 ? 8.677 12.680 1.525 1.00 85.62 156 ARG A N 1
ATOM 1204 C CA . ARG A 1 156 ? 8.973 13.996 2.121 1.00 85.62 156 ARG A CA 1
ATOM 1205 C C . ARG A 1 156 ? 8.387 15.155 1.320 1.00 85.62 156 ARG A C 1
ATOM 1207 O O . ARG A 1 156 ? 7.923 16.124 1.918 1.00 85.62 156 ARG A O 1
ATOM 1214 N N . VAL A 1 157 ? 8.412 15.072 -0.010 1.00 74.00 157 VAL A N 1
ATOM 1215 C CA . VAL A 1 157 ? 7.959 16.160 -0.896 1.00 74.00 157 VAL A CA 1
ATOM 1216 C C . VAL A 1 157 ? 6.452 16.413 -0.752 1.00 74.00 157 VAL A C 1
ATOM 1218 O O . VAL A 1 157 ? 6.004 17.562 -0.760 1.00 74.00 157 VAL A O 1
ATOM 1221 N N . SER A 1 158 ? 5.659 15.363 -0.542 1.00 61.25 158 SER A N 1
ATOM 1222 C CA . SER A 1 158 ? 4.199 15.460 -0.391 1.00 61.25 158 SER A CA 1
ATOM 1223 C C . SER A 1 158 ? 3.735 16.025 0.949 1.00 61.25 158 SER A C 1
ATOM 1225 O O . SER A 1 158 ? 2.641 16.592 1.033 1.00 61.25 158 SER A O 1
ATOM 1227 N N . GLY A 1 159 ? 4.585 15.962 1.981 1.00 51.16 159 GLY A N 1
ATOM 1228 C CA . GLY A 1 159 ? 4.345 16.601 3.272 1.00 51.16 159 GLY A CA 1
ATOM 1229 C C . GLY A 1 159 ? 4.037 18.099 3.143 1.00 51.16 159 GLY A C 1
ATOM 1230 O O . GLY A 1 159 ? 3.373 18.659 4.006 1.00 51.16 159 GLY A O 1
ATOM 1231 N N . GLY A 1 160 ? 4.420 18.762 2.046 1.00 39.16 160 GLY A N 1
ATOM 1232 C CA . GLY A 1 160 ? 4.088 20.167 1.790 1.00 39.16 160 GLY A CA 1
ATOM 1233 C C . GLY A 1 160 ? 2.683 20.452 1.231 1.00 39.16 160 GLY A C 1
ATOM 1234 O O . GLY A 1 160 ? 2.309 21.620 1.177 1.00 39.16 160 GLY A O 1
ATOM 1235 N N . ARG A 1 161 ? 1.908 19.444 0.791 1.00 40.12 161 ARG A N 1
ATOM 1236 C CA . ARG A 1 161 ? 0.685 19.651 -0.025 1.00 40.12 161 ARG A CA 1
ATOM 1237 C C . ARG A 1 161 ? -0.631 19.126 0.574 1.00 40.12 161 ARG A C 1
ATOM 1239 O O . ARG A 1 161 ? -1.6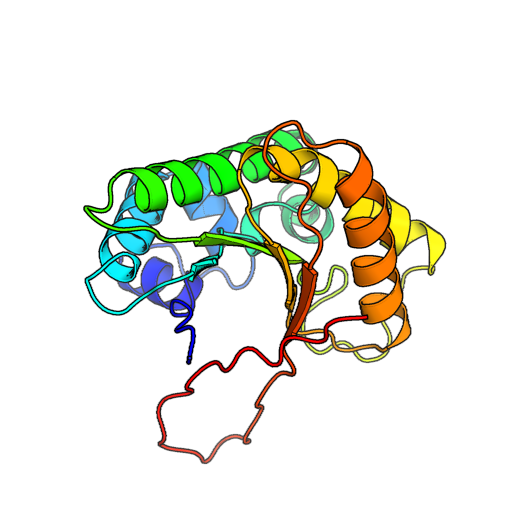83 19.391 -0.000 1.00 40.12 161 ARG A O 1
ATOM 1246 N N . CYS A 1 162 ? -0.620 18.422 1.710 1.00 38.34 162 CYS A N 1
ATOM 1247 C CA . CYS A 1 162 ? -1.841 17.825 2.276 1.00 38.34 162 CYS A CA 1
ATOM 1248 C C . CYS A 1 162 ? -2.573 18.749 3.276 1.00 38.34 162 CYS A C 1
ATOM 1250 O O . CYS A 1 162 ? -2.002 19.199 4.271 1.00 38.34 162 CYS A O 1
ATOM 1252 N N . GLY A 1 163 ? -3.866 19.001 3.025 1.00 39.12 163 GLY A N 1
ATOM 1253 C CA . GLY A 1 163 ? -4.737 19.904 3.797 1.00 39.12 163 GLY A CA 1
ATOM 1254 C C . GLY A 1 163 ? -5.140 19.417 5.198 1.00 39.12 163 GLY A C 1
ATOM 1255 O O . GLY A 1 163 ? -5.663 20.198 5.992 1.00 39.12 163 GLY A O 1
ATOM 1256 N N . ARG A 1 164 ? -4.857 18.158 5.554 1.00 47.34 164 ARG A N 1
ATOM 1257 C CA . ARG A 1 164 ? -4.910 17.659 6.937 1.00 47.34 164 ARG A CA 1
ATOM 1258 C C . ARG A 1 164 ? -3.486 17.379 7.384 1.00 47.34 164 ARG A C 1
ATOM 1260 O O . ARG A 1 164 ? -2.924 16.388 6.954 1.00 47.34 164 ARG A O 1
ATOM 1267 N N . ARG A 1 165 ? -2.921 18.282 8.203 1.00 45.06 165 ARG A N 1
ATOM 1268 C CA . ARG A 1 165 ? -1.580 18.199 8.826 1.00 45.06 165 ARG A CA 1
ATOM 1269 C C . ARG A 1 165 ? -0.639 17.255 8.069 1.00 45.06 165 ARG A C 1
ATOM 1271 O O . ARG A 1 165 ? -0.476 16.117 8.490 1.00 45.06 165 ARG A O 1
ATOM 1278 N N . SER A 1 166 ? -0.050 17.755 6.984 1.00 40.22 166 SER A N 1
ATOM 1279 C CA . SER A 1 166 ? 1.226 17.316 6.416 1.00 40.22 166 SER A CA 1
ATOM 1280 C C . SER A 1 166 ? 1.837 16.090 7.113 1.00 40.22 166 SER A C 1
ATOM 1282 O O . SER A 1 166 ? 2.329 16.262 8.242 1.00 40.22 166 SER A O 1
ATOM 1284 N N . PRO A 1 167 ? 1.836 14.884 6.504 1.00 46.69 167 PRO A N 1
ATOM 1285 C CA . PRO A 1 167 ? 2.533 13.734 7.067 1.00 46.69 167 PRO A CA 1
ATOM 1286 C C . PRO A 1 167 ? 4.022 14.084 7.152 1.00 46.69 167 PRO A C 1
ATOM 1288 O O . PRO A 1 167 ? 4.790 13.981 6.208 1.00 46.69 167 PRO A O 1
ATOM 1291 N N . SER A 1 168 ? 4.424 14.584 8.315 1.00 40.00 168 SER A N 1
ATOM 1292 C CA . SER A 1 168 ? 5.748 15.149 8.596 1.00 40.00 168 SER A CA 1
ATOM 1293 C C . SER A 1 168 ? 6.728 14.060 9.027 1.00 40.00 168 SER A C 1
ATOM 1295 O O . SER A 1 168 ? 7.808 14.337 9.545 1.00 40.00 168 SER A O 1
ATOM 1297 N N . ARG A 1 169 ? 6.326 12.793 8.875 1.00 55.22 169 ARG A N 1
ATOM 1298 C CA . ARG A 1 169 ? 7.026 11.632 9.403 1.00 55.22 169 ARG A CA 1
ATOM 1299 C C . ARG A 1 169 ? 7.051 10.533 8.355 1.00 55.22 169 ARG A C 1
ATOM 1301 O O . ARG A 1 169 ? 6.009 10.051 7.924 1.00 55.22 169 ARG A O 1
ATOM 1308 N N . VAL A 1 170 ? 8.269 10.144 8.001 1.00 57.75 170 VAL A N 1
ATOM 1309 C CA . VAL A 1 170 ? 8.568 8.918 7.270 1.00 57.75 170 VAL A CA 1
ATOM 1310 C C . VAL A 1 170 ? 9.186 7.952 8.266 1.00 57.75 170 VAL A C 1
ATOM 1312 O O . VAL A 1 170 ? 10.082 8.328 9.026 1.00 57.75 170 VAL A O 1
ATOM 1315 N N . VAL A 1 171 ? 8.694 6.719 8.294 1.00 62.19 171 VAL A N 1
ATOM 1316 C CA . VAL A 1 171 ? 9.246 5.662 9.1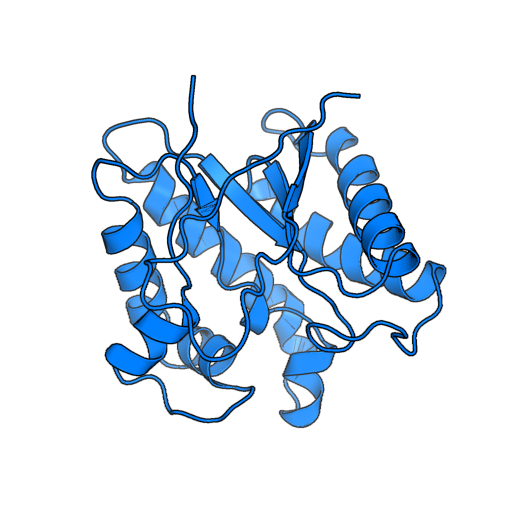45 1.00 62.19 171 VAL A CA 1
ATOM 1317 C C . VAL A 1 171 ? 9.854 4.576 8.272 1.00 62.19 171 VAL A C 1
ATOM 1319 O O . VAL A 1 171 ? 9.246 4.167 7.291 1.00 62.19 171 VAL A O 1
ATOM 1322 N N . LEU A 1 172 ? 11.041 4.100 8.646 1.00 55.94 172 LEU A N 1
ATOM 1323 C CA . LEU A 1 172 ? 11.651 2.905 8.071 1.00 55.94 172 LEU A CA 1
ATOM 1324 C C . LEU A 1 172 ? 11.392 1.735 9.019 1.00 55.94 172 LEU A C 1
ATOM 1326 O O . LEU A 1 172 ? 11.829 1.760 10.171 1.00 55.94 172 LEU A O 1
ATOM 1330 N N . ALA A 1 173 ? 10.681 0.713 8.547 1.00 57.28 173 ALA A N 1
ATOM 1331 C CA . ALA A 1 173 ? 10.527 -0.540 9.281 1.00 57.28 173 ALA A CA 1
ATOM 1332 C C . ALA A 1 173 ? 11.497 -1.588 8.712 1.00 57.28 173 ALA A C 1
ATOM 1334 O O . ALA A 1 173 ? 11.236 -2.116 7.627 1.00 57.28 173 ALA A O 1
ATOM 1335 N N . PRO A 1 174 ? 12.604 -1.915 9.410 1.00 41.97 174 PRO A N 1
ATOM 1336 C CA . PRO A 1 174 ? 13.463 -3.009 8.986 1.00 41.97 174 PRO A CA 1
ATOM 1337 C C . PRO A 1 174 ? 12.703 -4.333 9.104 1.00 41.97 174 PRO A C 1
ATOM 1339 O O . PRO A 1 174 ? 11.994 -4.582 10.081 1.00 41.97 174 PRO A O 1
ATOM 1342 N N . THR A 1 175 ? 12.869 -5.210 8.119 1.00 43.03 175 THR A N 1
ATOM 1343 C CA . THR A 1 175 ? 12.384 -6.588 8.203 1.00 43.03 175 THR A CA 1
ATOM 1344 C C . THR A 1 175 ? 13.124 -7.328 9.307 1.00 43.03 175 THR A C 1
ATOM 1346 O O . THR A 1 175 ? 14.330 -7.555 9.209 1.00 43.03 175 THR A O 1
ATOM 1349 N N . SER A 1 176 ? 12.413 -7.764 10.345 1.00 35.69 176 SER A N 1
ATOM 1350 C CA . SER A 1 176 ? 12.917 -8.777 11.269 1.00 35.69 176 SER A CA 1
ATOM 1351 C C . SER A 1 176 ? 12.786 -10.160 10.622 1.00 35.69 176 SER A C 1
ATOM 1353 O O . SER A 1 176 ? 11.880 -10.931 10.921 1.00 35.69 176 SER A O 1
ATOM 1355 N N . TRP A 1 177 ? 13.703 -10.498 9.713 1.00 31.94 177 TRP A N 1
ATOM 1356 C CA . TRP A 1 177 ? 13.874 -11.885 9.285 1.00 31.94 177 TRP A CA 1
ATOM 1357 C C . TRP A 1 177 ? 14.721 -12.614 10.332 1.00 31.94 177 TRP A C 1
ATOM 1359 O O . TRP A 1 177 ? 15.946 -12.526 10.347 1.00 31.94 177 TRP A O 1
ATOM 1369 N N . THR A 1 178 ? 14.072 -13.328 11.248 1.00 29.36 178 THR A N 1
ATOM 1370 C CA . THR A 1 178 ? 14.724 -14.438 11.951 1.00 29.36 178 THR A CA 1
ATOM 1371 C C . THR A 1 178 ? 14.446 -15.671 11.109 1.00 29.36 178 THR A C 1
ATOM 1373 O O . THR A 1 178 ? 13.272 -15.976 10.919 1.00 29.36 178 THR A O 1
ATOM 1376 N N . GLY A 1 179 ? 15.477 -16.324 10.569 1.00 26.95 179 GLY A N 1
ATOM 1377 C CA . GLY A 1 179 ? 15.353 -17.443 9.629 1.00 26.95 179 GLY A CA 1
ATOM 1378 C C . GLY A 1 179 ? 14.447 -18.612 10.072 1.00 26.95 179 GLY A C 1
ATOM 1379 O O . GLY A 1 179 ? 13.787 -18.548 11.105 1.00 26.95 179 GLY A O 1
ATOM 1380 N N . PRO A 1 180 ? 14.415 -19.726 9.319 1.00 30.55 180 PRO A N 1
ATOM 1381 C CA . PRO A 1 180 ? 13.330 -20.727 9.320 1.00 30.55 180 PRO A CA 1
ATOM 1382 C C . PRO A 1 180 ? 13.060 -21.517 10.630 1.00 30.55 180 PRO A C 1
ATOM 1384 O O . PRO A 1 180 ? 12.371 -22.531 10.594 1.00 30.55 180 PRO A O 1
ATOM 1387 N N . ARG A 1 181 ? 13.573 -21.101 11.797 1.00 30.23 181 ARG A N 1
ATOM 1388 C CA . ARG A 1 181 ? 13.435 -21.787 13.097 1.00 30.23 181 ARG A CA 1
ATOM 1389 C C . ARG A 1 181 ? 12.990 -20.899 14.278 1.00 30.23 181 ARG A C 1
ATOM 1391 O O . ARG A 1 181 ? 13.311 -21.227 15.416 1.00 30.23 181 ARG A O 1
ATOM 1398 N N . SER A 1 182 ? 12.270 -19.793 14.072 1.00 33.28 182 SER A N 1
ATOM 1399 C CA . SER A 1 182 ? 11.771 -18.973 15.198 1.00 33.28 182 SER A CA 1
ATOM 1400 C C . SER A 1 182 ? 10.274 -19.202 15.475 1.00 33.28 182 SER A C 1
ATOM 1402 O O . SER A 1 182 ? 9.459 -18.898 14.608 1.00 33.28 182 SER A O 1
ATOM 1404 N N . PRO A 1 183 ? 9.874 -19.697 16.667 1.00 29.19 183 PRO A N 1
ATOM 1405 C CA . PRO A 1 183 ? 8.473 -19.947 17.021 1.00 29.19 183 PRO A CA 1
ATOM 1406 C C . PRO A 1 183 ? 7.778 -18.738 17.681 1.00 29.19 183 PRO A C 1
ATOM 1408 O O . PRO A 1 183 ? 6.752 -18.904 18.337 1.00 29.19 183 PRO A O 1
ATOM 1411 N N . LYS A 1 184 ? 8.335 -17.522 17.586 1.00 28.42 184 LYS A N 1
ATOM 1412 C CA . LYS A 1 184 ? 7.794 -16.346 18.290 1.00 28.42 184 LYS A CA 1
ATOM 1413 C C . LYS A 1 184 ? 6.920 -15.486 17.367 1.00 28.42 184 LYS A C 1
ATOM 1415 O O . LYS A 1 184 ? 7.320 -15.251 16.229 1.00 28.42 184 LYS A O 1
ATOM 1420 N N . PRO A 1 185 ? 5.769 -14.971 17.846 1.00 28.28 185 PRO A N 1
ATOM 1421 C CA . PRO A 1 185 ? 4.971 -14.019 17.082 1.00 28.28 185 PRO A CA 1
ATOM 1422 C C . PRO A 1 185 ? 5.817 -12.783 16.757 1.00 28.28 185 PRO A C 1
ATOM 1424 O O . PRO A 1 185 ? 6.454 -12.199 17.638 1.00 28.28 185 PRO A O 1
ATOM 1427 N N . VAL A 1 186 ? 5.846 -12.409 15.478 1.00 36.41 186 VAL A N 1
ATOM 1428 C CA . VAL A 1 186 ? 6.586 -11.247 14.983 1.00 36.41 186 VAL A CA 1
ATOM 1429 C C . VAL A 1 186 ? 5.841 -9.991 15.430 1.00 36.41 186 VAL A C 1
ATOM 1431 O O . VAL A 1 186 ? 4.872 -9.572 14.807 1.00 36.41 186 VAL A O 1
ATOM 1434 N N . ALA A 1 187 ? 6.263 -9.401 16.546 1.00 29.48 187 ALA A N 1
ATOM 1435 C CA . ALA A 1 187 ? 5.829 -8.060 16.916 1.00 29.48 187 ALA A CA 1
ATOM 1436 C C . ALA A 1 187 ? 6.524 -7.048 15.990 1.00 29.48 187 ALA A C 1
ATOM 1438 O O . ALA A 1 187 ? 7.756 -6.989 15.942 1.00 29.48 187 ALA A O 1
ATOM 1439 N N . ARG A 1 188 ? 5.734 -6.275 15.236 1.00 44.12 188 ARG A N 1
ATOM 1440 C CA . ARG A 1 188 ? 6.215 -5.208 14.349 1.00 44.12 188 ARG A CA 1
ATOM 1441 C C . ARG A 1 188 ? 6.410 -3.937 15.181 1.00 44.12 188 ARG A C 1
ATOM 1443 O O . ARG A 1 188 ? 5.453 -3.422 15.756 1.00 44.12 188 ARG A O 1
ATOM 1450 N N . TRP A 1 189 ? 7.645 -3.449 15.282 1.00 30.67 189 TRP A N 1
ATOM 1451 C CA . TRP A 1 189 ? 7.983 -2.245 16.049 1.00 30.67 189 TRP A CA 1
ATOM 1452 C C . TRP A 1 189 ? 8.268 -1.075 15.106 1.00 30.67 189 TRP A C 1
ATOM 1454 O O . TRP A 1 189 ? 9.038 -1.213 14.159 1.00 30.67 189 TRP A O 1
ATOM 1464 N N . LEU A 1 190 ? 7.677 0.088 15.382 1.00 37.59 190 LEU A N 1
ATOM 1465 C CA . LEU A 1 190 ? 8.025 1.342 14.712 1.00 37.59 190 LEU A CA 1
ATOM 1466 C C . LEU A 1 190 ? 9.293 1.928 15.348 1.00 37.59 190 LEU A C 1
ATOM 1468 O O . LEU A 1 190 ? 9.267 2.329 16.512 1.00 37.59 190 LEU A O 1
ATOM 1472 N N . LEU A 1 191 ? 10.374 2.042 14.575 1.00 31.28 191 LEU A N 1
ATOM 1473 C CA . LEU A 1 191 ? 11.484 2.942 14.891 1.00 31.28 191 LEU A CA 1
ATOM 1474 C C . LEU A 1 191 ? 11.209 4.286 14.214 1.00 31.28 191 LEU A C 1
ATOM 1476 O O . LEU A 1 191 ? 11.512 4.489 13.044 1.00 31.28 191 LEU A O 1
ATOM 1480 N N . THR A 1 192 ? 10.575 5.209 14.9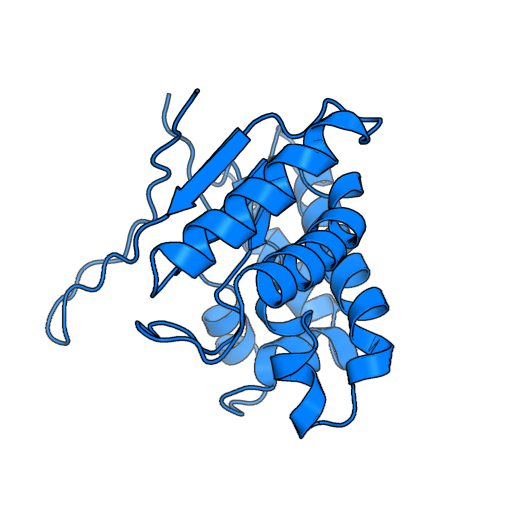33 1.00 33.16 192 THR A N 1
ATOM 1481 C CA . THR A 1 192 ? 10.346 6.567 14.426 1.00 33.16 192 THR A CA 1
ATOM 1482 C C . THR A 1 192 ? 11.651 7.358 14.434 1.00 33.16 192 THR A C 1
ATOM 1484 O O . THR A 1 192 ? 12.162 7.667 15.510 1.00 33.16 192 THR A O 1
ATOM 1487 N N . TYR A 1 193 ? 12.146 7.744 13.259 1.00 26.75 193 TYR A N 1
ATOM 1488 C CA . TYR A 1 193 ? 13.180 8.769 13.132 1.00 26.75 193 TYR A CA 1
ATOM 1489 C C . TYR A 1 193 ? 12.490 10.133 13.024 1.00 26.75 193 TYR A C 1
ATOM 1491 O O . TYR A 1 193 ? 11.646 10.342 12.157 1.00 26.75 193 TYR A O 1
ATOM 1499 N N . SER A 1 194 ? 12.797 11.046 13.947 1.00 25.39 194 SER A N 1
ATOM 1500 C CA . SER A 1 194 ? 12.503 12.472 13.761 1.00 25.39 194 SER A CA 1
ATOM 1501 C C . SER A 1 194 ? 13.790 13.102 13.236 1.00 25.39 194 SER A C 1
ATOM 1503 O O . SER A 1 194 ? 14.824 12.937 13.882 1.00 25.39 194 SER A O 1
ATOM 1505 N N . PHE A 1 195 ? 13.734 13.722 12.058 1.00 31.62 195 PHE A N 1
ATOM 1506 C CA . PHE A 1 195 ? 14.798 14.598 11.567 1.00 31.62 195 PHE A CA 1
ATOM 1507 C C . PHE A 1 195 ? 14.532 16.018 12.058 1.00 31.62 195 PHE A C 1
ATOM 1509 O O . PHE A 1 195 ? 13.333 16.382 12.123 1.00 31.62 195 PHE A O 1
#

Sequence (195 aa):
MTTLLDGGMGQELIRRGSPRSAEFWSAWAMIEDPDLVRGVHNDYVGPRVRCTDYNSYATFADRLRPHGLVDRADELCRTAGRLAREAADSADRPVRVAGSLPPLRHSYNPAPNASYEELVDEYGLMVEQLAEFVDVFLCETMGALHEARAATDAARVSGGRCGRRSPSRVVLAPTSWTGPRSPKPVARWLLTYSF

Foldseek 3Di:
DFAAEFDDQQVQLVVVPQDVDPQCSLQCCLPPPVVSQLVSLLVRLPDRHQEYEFSQSNAAQLSCVVVVCNVCNLVSLLSRLVSNQVSQVPDPDHHFYELEDEDPQDALDQDRPDDLVRLLVRLLSSLVSNLARGLAYEDERDNYPSSSVSNVVSLCVCLVPHPPRRRNWYWYFYDPDPDDDDPDDDRGGTPTDDD